Protein AF-A7MYA6-F1 (afdb_monomer_lite)

Organism: Vibrio campbellii (strain ATCC BAA-1116) (NCBI:txid2902295)

pLDDT: mean 91.56, std 10.66, range [54.47, 98.75]

Secondary structure (DSSP, 8-state):
--STTTT-GGGGTT-----HHHHHHHHHHHHHHHH--S--EEE----SS-TTS-HHHHHHHHTTTT-SEEE--SS--EEEEEEETTS-EEE-BPPTTTTTT-S-EEB-HHHH---STTTGGGEEEEEEE-STTSEEEEEEEEEEEETTEEEEEEEEEEEEE-TTSPP-HHHHHHHHHHHHHHHHHHHS------S--S--TTSS--

Structure (mmCIF, N/CA/C/O backbone):
data_AF-A7MYA6-F1
#
_entry.id   AF-A7MYA6-F1
#
loop_
_atom_site.group_PDB
_atom_site.id
_atom_site.type_symbol
_atom_site.label_atom_id
_atom_site.label_alt_id
_atom_site.label_comp_id
_atom_site.label_asym_id
_atom_site.label_entity_id
_atom_site.label_seq_id
_atom_site.pdbx_PDB_ins_code
_atom_site.Cartn_x
_atom_site.Cartn_y
_atom_site.Cartn_z
_atom_site.occupancy
_atom_site.B_iso_or_equiv
_atom_site.auth_seq_id
_atom_site.auth_comp_id
_atom_site.auth_asym_id
_atom_site.auth_atom_id
_atom_site.pdbx_PDB_model_num
ATOM 1 N N . MET A 1 1 ? -12.401 -6.721 -19.568 1.00 54.47 1 MET A N 1
ATOM 2 C CA . MET A 1 1 ? -11.091 -7.106 -20.141 1.00 54.47 1 MET A CA 1
ATOM 3 C C . MET A 1 1 ? -10.178 -5.915 -19.949 1.00 54.47 1 MET A C 1
ATOM 5 O O . MET A 1 1 ? -10.614 -4.829 -20.323 1.00 54.47 1 MET A O 1
ATOM 9 N N . PRO A 1 2 ? -9.004 -6.081 -19.324 1.00 58.94 2 PRO A N 1
ATOM 10 C CA . PRO A 1 2 ? -8.108 -4.959 -19.080 1.00 58.94 2 PRO A CA 1
ATOM 11 C C . PRO A 1 2 ? -7.687 -4.301 -20.401 1.00 58.94 2 PRO A C 1
ATOM 13 O O . PRO A 1 2 ? -7.460 -4.983 -21.398 1.00 58.94 2 PRO A O 1
ATOM 16 N N . ASN A 1 3 ? -7.630 -2.972 -20.425 1.00 63.34 3 ASN A N 1
ATOM 17 C CA . ASN A 1 3 ? -7.342 -2.175 -21.624 1.00 63.34 3 ASN A CA 1
ATOM 18 C C . ASN A 1 3 ? -5.833 -2.003 -21.902 1.00 63.34 3 ASN A C 1
ATOM 20 O O . ASN A 1 3 ? -5.460 -1.630 -23.012 1.00 63.34 3 ASN A O 1
ATOM 24 N N . TRP A 1 4 ? -4.969 -2.302 -20.929 1.00 59.97 4 TRP A N 1
ATOM 25 C CA . TRP A 1 4 ? -3.521 -2.070 -20.994 1.00 59.97 4 TRP A CA 1
ATOM 26 C C . TRP A 1 4 ? -2.740 -3.083 -21.852 1.00 59.97 4 TRP A C 1
ATOM 28 O O . TRP A 1 4 ? -1.612 -2.801 -22.242 1.00 59.97 4 TRP A O 1
ATOM 38 N N . GLU A 1 5 ? -3.355 -4.204 -22.239 1.00 67.31 5 GLU A N 1
ATOM 39 C CA . GLU A 1 5 ? -2.839 -5.155 -23.244 1.00 67.31 5 GLU A CA 1
ATOM 40 C C . GLU A 1 5 ? -3.879 -5.419 -24.352 1.00 67.31 5 GLU A C 1
ATOM 42 O O . GLU A 1 5 ? -4.043 -6.531 -24.855 1.00 67.31 5 GLU A O 1
ATOM 47 N N . ALA A 1 6 ? -4.608 -4.377 -24.773 1.00 66.38 6 ALA A N 1
ATOM 48 C CA . ALA A 1 6 ? -5.640 -4.498 -25.810 1.00 66.38 6 ALA A CA 1
ATOM 49 C C . ALA A 1 6 ? -5.118 -5.057 -27.153 1.00 66.38 6 ALA A C 1
ATOM 51 O O . ALA A 1 6 ? -5.897 -5.589 -27.943 1.00 66.38 6 ALA A O 1
ATOM 52 N N . SER A 1 7 ? -3.810 -4.956 -27.413 1.00 73.88 7 SER A N 1
ATOM 53 C CA . SER A 1 7 ? -3.146 -5.494 -28.605 1.00 73.88 7 SER A CA 1
ATOM 54 C C . SER A 1 7 ? -2.858 -7.001 -28.547 1.00 73.88 7 SER A C 1
ATOM 56 O O . SER A 1 7 ? -2.548 -7.578 -29.589 1.00 73.88 7 SER A O 1
ATOM 58 N N . ALA A 1 8 ? -2.979 -7.648 -27.380 1.00 79.62 8 ALA A N 1
ATOM 59 C CA . ALA A 1 8 ? -2.699 -9.075 -27.183 1.00 79.62 8 ALA A CA 1
ATOM 60 C C . ALA A 1 8 ? -3.781 -9.779 -26.326 1.00 79.62 8 ALA A C 1
ATOM 62 O O . ALA A 1 8 ? -3.478 -10.393 -25.302 1.00 79.62 8 ALA A O 1
ATOM 63 N N . PRO A 1 9 ? -5.064 -9.750 -26.737 1.00 73.94 9 PRO A N 1
ATOM 64 C CA . PRO A 1 9 ? -6.173 -10.268 -25.928 1.00 73.94 9 PRO A CA 1
ATOM 65 C C . PRO A 1 9 ? -6.090 -11.778 -25.643 1.00 73.94 9 PRO A C 1
ATOM 67 O O . PRO A 1 9 ? -6.692 -12.258 -24.681 1.00 73.94 9 PRO A O 1
ATOM 70 N N . ASP A 1 10 ? -5.334 -12.531 -26.448 1.00 83.81 10 ASP A N 1
ATOM 71 C CA . ASP A 1 10 ? -5.118 -13.968 -26.258 1.00 83.81 10 ASP A CA 1
ATOM 72 C C . ASP A 1 10 ? -4.397 -14.302 -24.943 1.00 83.81 10 ASP A C 1
ATOM 74 O O . ASP A 1 10 ? -4.592 -15.397 -24.411 1.00 83.81 10 ASP A O 1
ATOM 78 N N . HIS A 1 11 ? -3.632 -13.365 -24.370 1.00 84.00 11 HIS A N 1
ATOM 79 C CA . HIS A 1 11 ? -2.983 -13.555 -23.067 1.00 84.00 11 HIS A CA 1
ATOM 80 C C . HIS A 1 11 ? -3.983 -13.719 -21.913 1.00 84.00 11 HIS A C 1
ATOM 82 O O . HIS A 1 11 ? -3.648 -14.301 -20.884 1.00 84.00 11 HIS A O 1
ATOM 88 N N . PHE A 1 12 ? -5.231 -13.275 -22.093 1.00 82.19 12 PHE A N 1
ATOM 89 C CA . PHE A 1 12 ? -6.291 -13.375 -21.084 1.00 82.19 12 PHE A CA 1
ATOM 90 C C . PHE A 1 12 ? -7.314 -14.464 -21.402 1.00 82.19 12 PHE A C 1
ATOM 92 O O . PHE A 1 12 ? -8.368 -14.552 -20.767 1.00 82.19 12 PHE A O 1
ATOM 99 N N . LYS A 1 13 ? -7.034 -15.311 -22.396 1.00 84.69 13 LYS A N 1
ATOM 100 C CA . LYS A 1 13 ? -7.962 -16.357 -22.811 1.00 84.69 13 LYS A CA 1
ATOM 101 C C . LYS A 1 13 ? -8.208 -17.346 -21.670 1.00 84.69 13 LYS A C 1
ATOM 103 O O . LYS A 1 13 ? -7.295 -18.007 -21.189 1.00 84.69 13 LYS A O 1
ATOM 108 N N . GLY A 1 14 ? -9.473 -17.478 -21.276 1.00 86.06 14 GLY A N 1
ATOM 109 C CA . GLY A 1 14 ? -9.894 -18.346 -20.171 1.00 86.06 14 GLY A CA 1
ATOM 110 C C . GLY A 1 14 ? -9.788 -17.700 -18.788 1.00 86.06 14 GLY A C 1
ATOM 111 O O . GLY A 1 14 ? -10.200 -18.320 -17.812 1.00 86.06 14 GLY A O 1
ATOM 112 N N . LEU A 1 15 ? -9.296 -16.462 -18.703 1.00 87.31 15 LEU A N 1
ATOM 113 C CA . LEU A 1 15 ? -9.312 -15.676 -17.478 1.00 87.31 15 LEU A CA 1
ATOM 114 C C . LEU A 1 15 ? -10.561 -14.796 -17.431 1.00 87.31 15 LEU A C 1
ATOM 116 O O . LEU A 1 15 ? -11.031 -14.273 -18.444 1.00 87.31 15 LEU A O 1
ATOM 120 N N . LYS A 1 16 ? -11.089 -14.624 -16.223 1.00 84.38 16 LYS A N 1
ATOM 121 C CA . LYS A 1 16 ? -12.178 -13.702 -15.919 1.00 84.38 16 LYS A CA 1
ATOM 122 C C . LYS A 1 16 ? -11.667 -12.722 -14.874 1.00 84.38 16 LYS A C 1
ATOM 124 O O . LYS A 1 16 ? -11.139 -13.140 -13.851 1.00 84.38 16 LYS A O 1
ATOM 129 N N . PHE A 1 17 ? -11.842 -11.438 -15.150 1.00 85.75 17 PHE A N 1
ATOM 130 C CA . PHE A 1 17 ? -11.611 -10.371 -14.187 1.00 85.75 17 PHE A CA 1
ATOM 131 C C . PHE A 1 17 ? -12.975 -9.956 -13.660 1.00 85.75 17 PHE A C 1
ATOM 133 O O . PHE A 1 17 ? -13.836 -9.524 -14.430 1.00 85.75 17 PHE A O 1
ATOM 140 N N . GLU A 1 18 ? -13.196 -10.220 -12.382 1.00 90.88 18 GLU A N 1
ATOM 141 C CA . GLU A 1 18 ? -14.438 -9.898 -11.688 1.00 90.88 18 GLU A CA 1
ATOM 142 C C . GLU A 1 18 ? -14.409 -8.449 -11.202 1.00 90.88 18 GLU A C 1
ATOM 144 O O . GLU A 1 18 ? -13.362 -7.805 -11.240 1.00 90.88 18 GLU A O 1
ATOM 149 N N . ASN A 1 19 ? -15.562 -7.928 -10.778 1.00 93.00 19 ASN A N 1
ATOM 150 C CA . ASN A 1 19 ? -15.596 -6.626 -10.124 1.00 93.00 19 ASN A CA 1
ATOM 151 C C . ASN A 1 19 ? -14.754 -6.678 -8.840 1.00 93.00 19 ASN A C 1
ATOM 153 O O . ASN A 1 19 ? -14.849 -7.632 -8.065 1.00 93.00 19 ASN A O 1
ATOM 157 N N . GLU A 1 20 ? -13.935 -5.653 -8.626 1.00 94.44 20 GLU A N 1
ATOM 158 C CA . GLU A 1 20 ? -12.927 -5.638 -7.572 1.00 94.44 20 GLU A CA 1
ATOM 159 C C . GLU A 1 20 ? -13.554 -5.671 -6.174 1.00 94.44 20 GLU A C 1
ATOM 161 O O . GLU A 1 20 ? -13.060 -6.381 -5.295 1.00 94.44 20 GLU A O 1
ATOM 166 N N . LEU A 1 21 ? -14.661 -4.949 -5.966 1.00 95.94 21 LEU A N 1
ATOM 167 C CA . LEU A 1 21 ? -15.353 -4.912 -4.679 1.00 95.94 21 LEU A CA 1
ATOM 168 C C . LEU A 1 21 ? -16.029 -6.244 -4.371 1.00 95.94 21 LEU A C 1
ATOM 170 O O . LEU A 1 21 ? -15.890 -6.756 -3.261 1.00 95.94 21 LEU A O 1
ATOM 174 N N . ASP A 1 22 ? -16.746 -6.802 -5.344 1.00 96.56 22 ASP A N 1
ATOM 175 C CA . ASP A 1 22 ? -17.474 -8.059 -5.165 1.00 96.56 22 ASP A CA 1
ATOM 176 C C . ASP A 1 22 ? -16.511 -9.213 -4.867 1.00 96.56 22 ASP A C 1
ATOM 178 O O . ASP A 1 22 ? -16.699 -9.940 -3.889 1.00 96.56 22 ASP A O 1
ATOM 182 N N . ALA A 1 23 ? -15.427 -9.321 -5.642 1.00 96.06 23 ALA A N 1
ATOM 183 C CA . ALA A 1 23 ? -14.398 -10.334 -5.423 1.00 96.06 23 ALA A CA 1
ATOM 184 C C . ALA A 1 23 ? -13.698 -10.161 -4.064 1.00 96.06 23 ALA A C 1
ATOM 186 O O . ALA A 1 23 ? -13.428 -11.146 -3.372 1.00 96.06 23 ALA A O 1
ATOM 187 N N . THR A 1 24 ? -13.435 -8.915 -3.646 1.00 97.62 24 THR A N 1
ATOM 188 C CA . THR A 1 24 ? -12.822 -8.640 -2.337 1.00 97.62 24 THR A CA 1
ATOM 189 C C . THR A 1 24 ? -13.759 -9.021 -1.192 1.00 97.62 24 THR A C 1
ATOM 191 O O . THR A 1 24 ? -13.318 -9.678 -0.247 1.00 97.62 24 THR A O 1
ATOM 194 N N . LYS A 1 25 ? -15.051 -8.672 -1.278 1.00 98.12 25 LYS A N 1
ATOM 195 C CA . LYS A 1 25 ? -16.065 -9.059 -0.283 1.00 98.12 25 LYS A CA 1
ATOM 196 C C . LYS A 1 25 ? -16.142 -10.568 -0.136 1.00 98.12 25 LYS A C 1
ATOM 198 O O . LYS A 1 25 ? -16.017 -11.070 0.977 1.00 98.12 25 LYS A O 1
ATOM 203 N N . GLU A 1 26 ? -16.260 -11.288 -1.248 1.00 98.06 26 GLU A N 1
ATOM 204 C CA . GLU A 1 26 ? -16.336 -12.746 -1.219 1.00 98.06 26 GLU A CA 1
ATOM 205 C C . GLU A 1 26 ? -15.081 -13.370 -0.586 1.00 98.06 26 GLU A C 1
ATOM 207 O O . GLU A 1 26 ? -15.190 -14.228 0.293 1.00 98.06 26 GLU A O 1
ATOM 212 N N . ALA A 1 27 ? -13.885 -12.915 -0.974 1.00 97.75 27 ALA A N 1
ATOM 213 C CA . ALA A 1 27 ? -12.633 -13.435 -0.430 1.00 97.75 27 ALA A CA 1
ATOM 214 C C . ALA A 1 27 ? -12.496 -13.181 1.083 1.00 97.75 27 ALA A C 1
ATOM 216 O O . ALA A 1 27 ? -12.092 -14.077 1.832 1.00 97.75 27 ALA A O 1
ATOM 217 N N . VAL A 1 28 ? -12.851 -11.978 1.545 1.00 98.25 28 VAL A N 1
ATOM 218 C CA . VAL A 1 28 ? -12.811 -11.622 2.971 1.00 98.25 28 VAL A CA 1
ATOM 219 C C . VAL A 1 28 ? -13.876 -12.378 3.760 1.00 98.25 28 VAL A C 1
ATOM 221 O O . VAL A 1 28 ? -13.568 -12.888 4.835 1.00 98.25 28 VAL A O 1
ATOM 224 N N . ASP A 1 29 ? -15.091 -12.530 3.236 1.00 98.19 29 ASP A N 1
ATOM 225 C CA . ASP A 1 29 ? -16.154 -13.290 3.902 1.00 98.19 29 ASP A CA 1
ATOM 226 C C . ASP A 1 29 ? -15.766 -14.767 4.062 1.00 98.19 29 ASP A C 1
ATOM 228 O O . ASP A 1 29 ? -15.932 -15.346 5.141 1.00 98.19 29 ASP A O 1
ATOM 232 N N . GLN A 1 30 ? -15.162 -15.371 3.031 1.00 98.06 30 GLN A N 1
ATOM 233 C CA . GLN A 1 30 ? -14.610 -16.725 3.119 1.00 98.06 30 GLN A CA 1
ATOM 234 C C . GLN A 1 30 ? -13.485 -16.817 4.162 1.00 98.06 30 GLN A C 1
ATOM 236 O O . GLN A 1 30 ? -13.454 -17.766 4.953 1.00 98.06 30 GLN A O 1
ATOM 241 N N . LEU A 1 31 ? -12.576 -15.834 4.195 1.00 97.88 31 LEU A N 1
ATOM 242 C CA . LEU A 1 31 ? -11.493 -15.760 5.180 1.00 97.88 31 LEU A CA 1
ATOM 243 C C . LEU A 1 31 ? -12.051 -15.674 6.610 1.00 97.88 31 LEU A C 1
ATOM 245 O O . LEU A 1 31 ? -11.652 -16.459 7.474 1.00 97.88 31 LEU A O 1
ATOM 249 N N . VAL A 1 32 ? -12.993 -14.760 6.853 1.00 97.31 32 VAL A N 1
ATOM 250 C CA . VAL A 1 32 ? -13.620 -14.545 8.163 1.00 97.31 32 VAL A CA 1
ATOM 251 C C . VAL A 1 32 ? -14.383 -15.787 8.601 1.00 97.31 32 VAL A C 1
ATOM 253 O O . VAL A 1 32 ? -14.172 -16.266 9.715 1.00 97.31 32 VAL A O 1
ATOM 256 N N . SER A 1 33 ? -15.199 -16.369 7.719 1.00 98.06 33 SER A N 1
ATOM 257 C CA . SER A 1 33 ? -15.976 -17.568 8.041 1.00 98.06 33 SER A CA 1
ATOM 258 C C . SER A 1 33 ? -15.095 -18.776 8.359 1.00 98.06 33 SER A C 1
ATOM 260 O O . SER A 1 33 ? -15.496 -19.617 9.164 1.00 98.06 33 SER A O 1
ATOM 262 N N . LYS A 1 34 ? -13.936 -18.910 7.705 1.00 98.25 34 LYS A N 1
ATOM 263 C CA . LYS A 1 34 ? -13.084 -20.098 7.833 1.00 98.25 34 LYS A CA 1
ATOM 264 C C . LYS A 1 34 ? -12.052 -19.986 8.949 1.00 98.25 34 LYS A C 1
ATOM 266 O O . LYS A 1 34 ? -11.718 -20.999 9.561 1.00 98.25 34 LYS A O 1
ATOM 271 N N . TYR A 1 35 ? -11.529 -18.787 9.188 1.00 97.56 35 TYR A N 1
ATOM 272 C CA . TYR A 1 35 ? -10.373 -18.590 10.062 1.00 97.56 35 TYR A CA 1
ATOM 273 C C . TYR A 1 35 ? -10.625 -17.628 11.220 1.00 97.56 35 TYR A C 1
ATOM 275 O O . TYR A 1 35 ? -9.846 -17.655 12.168 1.00 97.56 35 TYR A O 1
ATOM 283 N N . ASN A 1 36 ? -11.690 -16.818 11.169 1.00 95.38 36 ASN A N 1
ATOM 284 C CA . ASN A 1 36 ? -12.025 -15.815 12.183 1.00 95.38 36 ASN A CA 1
ATOM 285 C C . ASN A 1 36 ? -10.787 -15.010 12.654 1.00 95.38 36 ASN A C 1
ATOM 287 O O . ASN A 1 36 ? -10.430 -15.072 13.835 1.00 95.38 36 ASN A O 1
ATOM 291 N N . PRO A 1 37 ? -10.081 -14.330 11.729 1.00 96.31 37 PRO A N 1
ATOM 292 C CA . PRO A 1 37 ? -8.815 -13.670 12.030 1.00 96.31 37 PRO A CA 1
ATOM 293 C C . PRO A 1 37 ? -9.007 -12.471 12.968 1.00 96.31 37 PRO A C 1
ATOM 295 O O . PRO A 1 37 ? -10.002 -11.755 12.881 1.00 96.31 37 PRO A O 1
ATOM 298 N N . ASP A 1 38 ? -8.025 -12.217 13.836 1.00 96.25 38 ASP A N 1
ATOM 299 C CA . ASP A 1 38 ? -8.027 -11.040 14.717 1.00 96.25 38 ASP A CA 1
ATOM 300 C C . ASP A 1 38 ? -7.633 -9.740 13.987 1.00 96.25 38 ASP A C 1
ATOM 302 O O . ASP A 1 38 ? -7.974 -8.648 14.447 1.00 96.25 38 ASP A O 1
ATOM 306 N N . VAL A 1 39 ? -6.900 -9.854 12.872 1.00 97.38 39 VAL A N 1
ATOM 307 C CA . VAL A 1 39 ? -6.405 -8.751 12.030 1.00 97.38 39 VAL A CA 1
ATOM 308 C C . VAL A 1 39 ? -6.502 -9.149 10.561 1.00 97.38 39 VAL A C 1
ATOM 310 O O . VAL A 1 39 ? -6.141 -10.275 10.206 1.00 97.38 39 VAL A O 1
ATOM 313 N N . ILE A 1 40 ? -6.937 -8.223 9.704 1.00 98.31 40 ILE A N 1
ATOM 314 C CA . ILE A 1 40 ? -6.992 -8.416 8.250 1.00 98.31 40 ILE A CA 1
ATOM 315 C C . ILE A 1 40 ? -6.223 -7.290 7.559 1.00 98.31 40 ILE A C 1
ATOM 317 O O . ILE A 1 40 ? -6.518 -6.108 7.729 1.00 98.31 40 ILE A O 1
ATOM 321 N N . VAL A 1 41 ? -5.248 -7.675 6.735 1.00 98.44 41 VAL A N 1
ATOM 322 C CA . VAL A 1 41 ? -4.459 -6.758 5.906 1.00 98.44 41 VAL A CA 1
ATOM 323 C C . VAL A 1 41 ? -4.776 -7.020 4.439 1.00 98.44 41 VAL A C 1
ATOM 325 O O . VAL A 1 41 ? -4.654 -8.153 3.971 1.00 98.44 41 VAL A O 1
ATOM 328 N N . GLY A 1 42 ? -5.174 -5.976 3.716 1.00 98.12 42 GLY A N 1
ATOM 329 C CA . GLY A 1 42 ? -5.361 -6.025 2.268 1.00 98.12 42 GLY A CA 1
ATOM 330 C C . GLY A 1 42 ? -4.050 -5.747 1.538 1.00 98.12 42 GLY A C 1
ATOM 331 O O . GLY A 1 42 ? -3.334 -4.818 1.895 1.00 98.12 42 GLY A O 1
ATOM 332 N N . ALA A 1 43 ? -3.740 -6.525 0.504 1.00 98.00 43 ALA A N 1
ATOM 333 C CA . ALA A 1 43 ? -2.666 -6.230 -0.443 1.00 98.00 43 ALA A CA 1
ATOM 334 C C . ALA A 1 43 ? -3.292 -6.107 -1.833 1.00 98.00 43 ALA A C 1
ATOM 336 O O . ALA A 1 43 ? -3.599 -7.117 -2.467 1.00 98.00 43 ALA A O 1
ATOM 337 N N . LEU A 1 44 ? -3.556 -4.873 -2.259 1.00 97.00 44 LEU A N 1
ATOM 338 C CA . LEU A 1 44 ? -4.375 -4.577 -3.432 1.00 97.00 44 LEU A CA 1
ATOM 339 C C . LEU A 1 44 ? -3.540 -3.828 -4.469 1.00 97.00 44 LEU A C 1
ATOM 341 O O . LEU A 1 44 ? -2.945 -2.796 -4.177 1.00 97.00 44 LEU A O 1
ATOM 345 N N . HIS A 1 45 ? -3.511 -4.337 -5.699 1.00 95.62 45 HIS A N 1
ATOM 346 C CA . HIS A 1 45 ? -2.895 -3.635 -6.823 1.00 95.62 45 HIS A CA 1
ATOM 347 C C . HIS A 1 45 ? -3.953 -2.796 -7.547 1.00 95.62 45 HIS A C 1
ATOM 349 O O . HIS A 1 45 ? -4.397 -3.152 -8.635 1.00 95.62 45 HIS A O 1
ATOM 355 N N . LEU A 1 46 ? -4.390 -1.727 -6.887 1.00 94.94 46 LEU A N 1
ATOM 356 C CA . LEU A 1 46 ? -5.401 -0.781 -7.352 1.00 94.94 46 LEU A CA 1
ATOM 357 C C . LEU A 1 46 ? -4.982 0.618 -6.904 1.00 94.94 46 LEU A C 1
ATOM 359 O O . LEU A 1 46 ? -4.499 0.767 -5.777 1.00 94.94 46 LEU A O 1
ATOM 363 N N . GLY A 1 47 ? -5.193 1.614 -7.759 1.00 94.62 47 GLY A N 1
ATOM 364 C CA . GLY A 1 47 ? -5.014 3.014 -7.415 1.00 94.62 47 GLY A CA 1
ATOM 365 C C . GLY A 1 47 ? -6.118 3.507 -6.486 1.00 94.62 47 GLY A C 1
ATOM 366 O O . GLY A 1 47 ? -7.082 2.796 -6.168 1.00 94.62 47 GLY A O 1
ATOM 367 N N . ARG A 1 48 ? -5.991 4.755 -6.030 1.00 95.88 48 ARG A N 1
ATOM 368 C CA . ARG A 1 48 ? -6.968 5.361 -5.110 1.00 95.88 48 ARG A CA 1
ATOM 369 C C . ARG A 1 48 ? -8.377 5.395 -5.700 1.00 95.88 48 ARG A C 1
ATOM 371 O O . ARG A 1 48 ? -9.339 5.036 -5.020 1.00 95.88 48 ARG A O 1
ATOM 378 N N . GLN A 1 49 ? -8.465 5.763 -6.975 1.00 92.56 49 GLN A N 1
ATOM 379 C CA . GLN A 1 49 ? -9.655 5.717 -7.824 1.00 92.56 49 GLN A CA 1
ATOM 380 C C . GLN A 1 49 ? -9.260 5.098 -9.168 1.00 92.56 49 GLN A C 1
ATOM 382 O O . GLN A 1 49 ? -8.112 5.236 -9.584 1.00 92.56 49 GLN A O 1
ATOM 387 N N . GLU A 1 50 ? -10.197 4.444 -9.850 1.00 81.31 50 GLU A N 1
ATOM 388 C CA . GLU A 1 50 ? -9.935 3.768 -11.124 1.00 81.31 50 GLU A CA 1
ATOM 389 C C . GLU A 1 50 ? -10.962 4.178 -12.182 1.00 81.31 50 GLU A C 1
ATOM 391 O O . GLU A 1 50 ? -12.171 4.077 -11.966 1.00 81.31 50 GLU A O 1
ATOM 396 N N . ASP A 1 51 ? -10.493 4.596 -13.359 1.00 69.31 51 ASP A N 1
ATOM 397 C CA . ASP A 1 51 ? -11.371 4.889 -14.493 1.00 69.31 51 ASP A CA 1
ATOM 398 C C . ASP A 1 51 ? -11.910 3.576 -15.085 1.00 69.31 51 ASP A C 1
ATOM 400 O O . ASP A 1 51 ? -11.278 2.922 -15.918 1.00 69.31 51 ASP A O 1
ATOM 404 N N . GLY A 1 52 ? -13.114 3.192 -14.652 1.00 69.31 52 GLY A N 1
ATOM 405 C CA . GLY A 1 52 ? -13.783 1.953 -15.069 1.00 69.31 52 GLY A CA 1
ATOM 406 C C . GLY A 1 52 ? -13.622 0.777 -14.100 1.00 69.31 52 GLY A C 1
ATOM 407 O O . GLY A 1 52 ? -14.034 -0.331 -14.447 1.00 69.31 52 GLY A O 1
ATOM 408 N N . GLY A 1 53 ? -13.073 1.025 -12.908 1.00 81.31 53 GLY A N 1
ATOM 409 C CA . GLY A 1 53 ? -13.007 0.091 -11.783 1.00 81.31 53 GLY A CA 1
ATOM 410 C C . GLY A 1 53 ? -13.444 0.765 -10.479 1.00 81.31 53 GLY A C 1
ATOM 411 O O . GLY A 1 53 ? -13.930 1.894 -10.483 1.00 81.31 53 GLY A O 1
ATOM 412 N N . VAL A 1 54 ? -13.285 0.063 -9.360 1.00 90.00 54 VAL A N 1
ATOM 413 C CA . VAL A 1 54 ? -13.709 0.546 -8.030 1.00 90.00 54 VAL A CA 1
ATOM 414 C C . VAL A 1 54 ? -12.633 1.410 -7.345 1.00 90.00 54 VAL A C 1
ATOM 416 O O . VAL A 1 54 ? -12.930 2.433 -6.731 1.00 90.00 54 VAL A O 1
ATOM 419 N N . GLY A 1 55 ? -11.361 1.012 -7.454 1.00 95.00 55 GLY A N 1
ATOM 420 C CA . GLY A 1 55 ? -10.252 1.625 -6.713 1.00 95.00 55 GLY A CA 1
ATOM 421 C C . GLY A 1 55 ? -10.239 1.288 -5.214 1.00 95.00 55 GLY A C 1
ATOM 422 O O . GLY A 1 55 ? -11.165 0.691 -4.660 1.00 95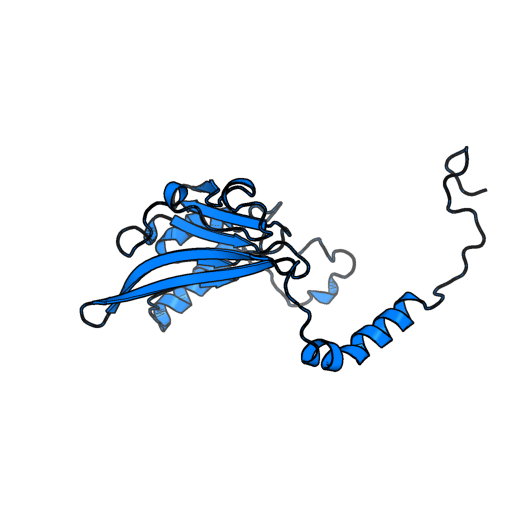.00 55 GLY A O 1
ATOM 423 N N . VAL A 1 56 ? -9.151 1.648 -4.530 1.00 97.50 56 VAL A N 1
ATOM 424 C CA . VAL A 1 56 ? -8.948 1.299 -3.112 1.00 97.50 56 VAL A CA 1
ATOM 425 C C . VAL A 1 56 ? -9.885 2.064 -2.183 1.00 97.50 56 VAL A C 1
ATOM 427 O O . VAL A 1 56 ? -10.298 1.508 -1.167 1.00 97.50 56 VAL A O 1
ATOM 430 N N . TYR A 1 57 ? -10.242 3.312 -2.499 1.00 98.00 57 TYR A N 1
ATOM 431 C CA . TYR A 1 57 ? -11.085 4.124 -1.615 1.00 98.00 57 TYR A CA 1
ATOM 432 C C . TYR A 1 57 ? -12.464 3.510 -1.381 1.00 98.00 57 TYR A C 1
ATOM 434 O O . TYR A 1 57 ? -12.908 3.410 -0.238 1.00 98.00 57 TYR A O 1
ATOM 442 N N . GLU A 1 58 ? -13.137 3.070 -2.442 1.00 97.69 58 GLU A N 1
ATOM 443 C CA . GLU A 1 58 ? -14.475 2.497 -2.314 1.00 97.69 58 GLU A CA 1
ATOM 444 C C . GLU A 1 58 ? -14.432 1.135 -1.601 1.00 97.69 58 GLU A C 1
ATOM 446 O O . GLU A 1 58 ? -15.265 0.887 -0.730 1.00 97.69 58 GLU A O 1
ATOM 451 N N . ILE A 1 59 ? -13.415 0.299 -1.857 1.00 98.25 59 ILE A N 1
ATOM 452 C CA . ILE A 1 59 ? -13.204 -0.956 -1.109 1.00 98.25 59 ILE A CA 1
ATOM 453 C C . ILE A 1 59 ? -12.962 -0.678 0.378 1.00 98.25 59 ILE A C 1
ATOM 455 O O . ILE A 1 59 ? -13.606 -1.289 1.231 1.00 98.25 59 ILE A O 1
ATOM 459 N N . ALA A 1 60 ? -12.060 0.252 0.695 1.00 98.38 60 ALA A N 1
ATOM 460 C CA . ALA A 1 60 ? -11.720 0.610 2.068 1.00 98.38 60 ALA A CA 1
ATOM 461 C C . ALA A 1 60 ? -12.934 1.155 2.832 1.00 98.38 60 ALA A C 1
ATOM 463 O O . ALA A 1 60 ? -13.164 0.765 3.973 1.00 98.38 60 ALA A O 1
ATOM 464 N N . SER A 1 61 ? -13.738 2.010 2.195 1.00 98.38 61 SER A N 1
ATOM 465 C CA . SER A 1 61 ? -14.959 2.558 2.788 1.00 98.38 61 SER A CA 1
ATOM 466 C C . SER A 1 61 ? -16.030 1.481 2.996 1.00 98.38 61 SER A C 1
ATOM 468 O O . SER A 1 61 ? -16.550 1.325 4.101 1.00 98.38 61 SER A O 1
ATOM 470 N N . ALA A 1 62 ? -16.315 0.678 1.966 1.00 98.19 62 ALA A N 1
ATOM 471 C CA . ALA A 1 62 ? -17.354 -0.350 2.011 1.00 98.19 62 ALA A CA 1
ATOM 472 C C . ALA A 1 62 ? -17.024 -1.528 2.943 1.00 98.19 62 ALA A C 1
ATOM 474 O O . ALA A 1 62 ? -17.925 -2.282 3.311 1.00 98.19 62 ALA A O 1
ATOM 475 N N . MET A 1 63 ? -15.747 -1.713 3.285 1.00 98.06 63 MET A N 1
ATOM 476 C CA . MET A 1 63 ? -15.249 -2.818 4.109 1.00 98.06 63 MET A CA 1
ATOM 477 C C . MET A 1 63 ? -14.440 -2.321 5.315 1.00 98.06 63 MET A C 1
ATOM 479 O O . MET A 1 63 ? -13.545 -3.020 5.801 1.00 98.06 63 MET A O 1
ATOM 483 N N . ALA A 1 64 ? -14.755 -1.119 5.807 1.00 97.88 64 ALA A N 1
ATOM 484 C CA . ALA A 1 64 ? -14.074 -0.512 6.948 1.00 97.88 64 ALA A CA 1
ATOM 485 C C . ALA A 1 64 ? -14.203 -1.321 8.245 1.00 97.88 64 ALA A C 1
ATOM 487 O O . ALA A 1 64 ? -13.339 -1.247 9.109 1.00 97.88 64 ALA A O 1
ATOM 488 N N . ASP A 1 65 ? -15.244 -2.146 8.370 1.00 97.44 65 ASP A N 1
ATOM 489 C CA . ASP A 1 65 ? -15.428 -3.062 9.496 1.00 97.44 65 ASP A CA 1
ATOM 490 C C . ASP A 1 65 ? -14.606 -4.357 9.382 1.00 97.44 65 ASP A C 1
ATOM 492 O O . ASP A 1 65 ? -14.635 -5.183 10.299 1.00 97.44 65 ASP A O 1
ATOM 496 N N . LYS A 1 66 ? -13.903 -4.562 8.259 1.00 97.75 66 LYS A N 1
ATOM 497 C CA . LYS A 1 66 ? -13.128 -5.778 7.975 1.00 97.75 66 LYS A CA 1
ATOM 498 C C . LYS A 1 66 ? -11.627 -5.541 7.967 1.00 97.75 66 LYS A C 1
ATOM 500 O O . LYS A 1 66 ? -10.906 -6.321 8.579 1.00 97.75 66 LYS A O 1
ATOM 505 N N . PHE A 1 67 ? -11.156 -4.534 7.236 1.00 98.44 67 PHE A N 1
ATOM 506 C CA . PHE A 1 67 ? -9.725 -4.292 7.053 1.00 98.44 67 PHE A CA 1
ATOM 507 C C . PHE A 1 67 ? -9.151 -3.390 8.140 1.00 98.44 67 PHE A C 1
ATOM 509 O O . PHE A 1 67 ? -9.742 -2.380 8.496 1.00 98.44 67 PHE A O 1
ATOM 516 N N . ASP A 1 68 ? -7.935 -3.704 8.578 1.00 97.88 68 ASP A N 1
ATOM 517 C CA . ASP A 1 68 ? -7.172 -2.842 9.487 1.00 97.88 68 ASP A CA 1
ATOM 518 C C . ASP A 1 68 ? -6.207 -1.928 8.744 1.00 97.88 68 ASP A C 1
ATOM 520 O O . ASP A 1 68 ? -6.004 -0.766 9.097 1.00 97.88 68 ASP A O 1
ATOM 524 N N . VAL A 1 69 ? -5.585 -2.480 7.704 1.00 98.38 69 VAL A N 1
ATOM 525 C CA . VAL A 1 69 ? -4.629 -1.788 6.845 1.00 98.38 69 VAL A CA 1
ATOM 526 C C . VAL A 1 69 ? -4.788 -2.303 5.421 1.00 98.38 69 VAL A C 1
ATOM 528 O O . VAL A 1 69 ? -4.933 -3.510 5.211 1.00 98.38 69 VAL A O 1
ATOM 531 N N . ILE A 1 70 ? -4.696 -1.410 4.437 1.00 98.75 70 ILE A N 1
ATOM 532 C CA . ILE A 1 70 ? -4.537 -1.789 3.028 1.00 98.75 70 ILE A CA 1
ATOM 533 C C . ILE A 1 70 ? -3.195 -1.274 2.510 1.00 98.75 70 ILE A C 1
ATOM 535 O O . ILE A 1 70 ? -2.899 -0.080 2.555 1.00 98.75 70 ILE A O 1
ATOM 539 N N . LEU A 1 71 ? -2.395 -2.197 1.987 1.00 98.56 71 LEU A N 1
ATOM 540 C CA . LEU A 1 71 ? -1.204 -1.924 1.197 1.00 98.56 71 LEU A CA 1
ATOM 541 C C . LEU A 1 71 ? -1.637 -1.829 -0.272 1.00 98.56 71 LEU A C 1
ATOM 543 O O . LEU A 1 71 ? -2.004 -2.840 -0.877 1.00 98.56 71 LEU A O 1
ATOM 547 N N . ALA A 1 72 ? -1.647 -0.611 -0.802 1.00 97.94 72 ALA A N 1
ATOM 548 C CA . ALA A 1 72 ? -2.076 -0.284 -2.157 1.00 97.94 72 ALA A CA 1
ATOM 549 C C . ALA A 1 72 ? -0.894 -0.251 -3.148 1.00 97.94 72 ALA A C 1
ATOM 551 O O . ALA A 1 72 ? 0.271 -0.426 -2.770 1.00 97.94 72 ALA A O 1
ATOM 552 N N . GLY A 1 73 ? -1.200 -0.037 -4.428 1.00 95.31 73 GLY A N 1
ATOM 553 C CA . GLY A 1 73 ? -0.241 0.003 -5.529 1.00 95.31 73 GLY A CA 1
ATOM 554 C C . GLY A 1 73 ? -0.869 0.596 -6.786 1.00 95.31 73 GLY A C 1
ATOM 555 O O . GLY A 1 73 ? -1.864 1.296 -6.711 1.00 95.31 73 GLY A O 1
ATOM 556 N N . HIS A 1 74 ? -0.329 0.248 -7.954 1.00 94.88 74 HIS A N 1
ATOM 557 C CA . HIS A 1 74 ? -0.820 0.659 -9.279 1.00 94.88 74 HIS A CA 1
ATOM 558 C C . HIS A 1 74 ? -0.600 2.137 -9.646 1.00 94.88 74 HIS A C 1
ATOM 560 O O . HIS A 1 74 ? -0.011 2.412 -10.692 1.00 94.88 74 HIS A O 1
ATOM 566 N N . GLU A 1 75 ? -1.007 3.086 -8.800 1.00 94.19 75 GLU A N 1
ATOM 567 C CA . GLU A 1 75 ? -0.976 4.523 -9.121 1.00 94.19 75 GLU A CA 1
ATOM 568 C C . GLU A 1 75 ? 0.451 5.094 -9.189 1.00 94.19 75 GLU A C 1
ATOM 570 O O . GLU A 1 75 ? 0.704 6.135 -9.802 1.00 94.19 75 GLU A O 1
ATOM 575 N N . HIS A 1 76 ? 1.407 4.391 -8.578 1.00 94.94 76 HIS A N 1
ATOM 576 C CA . HIS A 1 76 ? 2.773 4.840 -8.354 1.00 94.94 76 HIS A CA 1
ATOM 577 C C . HIS A 1 76 ? 2.864 6.110 -7.493 1.00 94.94 76 HIS A C 1
ATOM 579 O O . HIS A 1 76 ? 3.777 6.934 -7.662 1.00 94.94 76 HIS A O 1
ATOM 585 N N . ALA A 1 77 ? 1.933 6.260 -6.555 1.00 94.62 77 ALA A N 1
ATOM 586 C CA . ALA A 1 77 ? 1.851 7.387 -5.640 1.00 94.62 77 ALA A CA 1
ATOM 587 C C . ALA A 1 77 ? 2.488 7.048 -4.281 1.00 94.62 77 ALA A C 1
ATOM 589 O O . ALA A 1 77 ? 2.500 5.904 -3.844 1.00 94.62 77 ALA A O 1
ATOM 590 N N . ASN A 1 78 ? 3.055 8.049 -3.602 1.00 94.56 78 ASN A N 1
ATOM 591 C CA . ASN A 1 78 ? 3.580 7.898 -2.242 1.00 94.56 78 ASN A CA 1
ATOM 592 C C . ASN A 1 78 ? 2.640 8.604 -1.262 1.00 94.56 78 ASN A C 1
ATOM 594 O O . ASN A 1 78 ? 2.666 9.835 -1.182 1.00 94.56 78 ASN A O 1
ATOM 598 N N . TYR A 1 79 ? 1.819 7.841 -0.541 1.00 96.25 79 TYR A N 1
ATOM 599 C CA . TYR A 1 79 ? 0.835 8.396 0.389 1.00 96.25 79 TYR A CA 1
ATOM 600 C C . TYR A 1 79 ? 0.593 7.505 1.610 1.00 96.25 79 TYR A C 1
ATOM 602 O O . TYR A 1 79 ? 0.830 6.297 1.585 1.00 96.25 79 TYR A O 1
ATOM 610 N N . ILE A 1 80 ? 0.081 8.137 2.669 1.00 98.12 80 ILE A N 1
ATOM 611 C CA . ILE A 1 80 ? -0.554 7.488 3.819 1.00 98.12 80 ILE A CA 1
ATOM 612 C C . ILE A 1 80 ? -1.856 8.247 4.080 1.00 98.12 80 ILE A C 1
ATOM 614 O O . ILE A 1 80 ? -1.839 9.456 4.338 1.00 98.12 80 ILE A O 1
ATOM 618 N N . GLU A 1 81 ? -2.980 7.550 3.998 1.00 98.31 81 GLU A N 1
ATOM 619 C CA . GLU A 1 81 ? -4.316 8.139 4.101 1.00 98.31 81 GLU A CA 1
ATOM 620 C C . GLU A 1 81 ? -5.218 7.268 4.987 1.00 98.31 81 GLU A C 1
ATOM 622 O O . GLU A 1 81 ? -4.945 6.090 5.214 1.00 98.31 81 GLU A O 1
ATOM 627 N N . GLN A 1 82 ? -6.288 7.857 5.511 1.00 98.44 82 GLN A N 1
ATOM 628 C CA . GLN A 1 82 ? -7.342 7.159 6.240 1.00 98.44 82 GLN A CA 1
ATOM 629 C C . GLN A 1 82 ? -8.651 7.321 5.482 1.00 98.44 82 GLN A C 1
ATOM 631 O O . GLN A 1 82 ? -9.054 8.446 5.184 1.00 98.44 82 GLN A O 1
ATOM 636 N N . VAL A 1 83 ? -9.312 6.204 5.194 1.00 98.56 83 VAL A N 1
ATOM 637 C CA . VAL A 1 83 ? -10.618 6.168 4.533 1.00 98.56 83 VAL A CA 1
ATOM 638 C C . VAL A 1 83 ? -11.659 5.746 5.556 1.00 98.56 83 VAL A C 1
ATOM 640 O O . VAL A 1 83 ? -11.536 4.686 6.164 1.00 98.56 83 VAL A O 1
ATOM 643 N N . ASN A 1 84 ? -12.675 6.575 5.765 1.00 98.25 84 ASN A N 1
ATOM 644 C CA . ASN A 1 84 ? -13.756 6.292 6.702 1.00 98.25 84 ASN A CA 1
ATOM 645 C C . ASN A 1 84 ? -14.887 5.503 6.024 1.00 98.25 84 ASN A C 1
ATOM 647 O O . ASN A 1 84 ? -15.061 5.538 4.802 1.00 98.25 84 ASN A O 1
ATOM 651 N N . ALA A 1 85 ? -15.701 4.825 6.831 1.00 97.88 85 ALA A N 1
ATOM 652 C CA . ALA A 1 85 ? -16.857 4.053 6.370 1.00 97.88 85 ALA A CA 1
ATOM 653 C C . ALA A 1 85 ? -17.906 4.900 5.619 1.00 97.88 85 ALA A C 1
ATOM 655 O O . ALA A 1 85 ? -18.700 4.364 4.857 1.00 97.88 85 ALA A O 1
ATOM 656 N N . ASP A 1 86 ? -17.906 6.223 5.811 1.00 97.12 86 ASP A N 1
ATOM 657 C CA . ASP A 1 86 ? -18.769 7.165 5.085 1.00 97.12 86 ASP A CA 1
ATOM 658 C C . ASP A 1 86 ? -18.171 7.663 3.753 1.00 97.12 86 ASP A C 1
ATOM 660 O O . ASP A 1 86 ? -18.800 8.451 3.047 1.00 97.12 86 ASP A O 1
ATOM 664 N N . GLY A 1 87 ? -16.962 7.211 3.411 1.00 97.06 87 GLY A N 1
ATOM 665 C CA . GLY A 1 87 ? -16.236 7.576 2.195 1.00 97.06 87 GLY A CA 1
ATOM 666 C C . GLY A 1 87 ? -15.323 8.792 2.354 1.00 97.06 87 GLY A C 1
ATOM 667 O O . GLY A 1 87 ? -14.598 9.132 1.419 1.00 97.06 87 GLY A O 1
ATOM 668 N N . THR A 1 88 ? -15.306 9.445 3.519 1.00 97.88 88 THR A N 1
ATOM 669 C CA . THR A 1 88 ? -14.405 10.574 3.774 1.00 97.88 88 THR A CA 1
ATOM 670 C C . THR A 1 88 ? -12.956 10.098 3.808 1.00 97.88 88 THR A C 1
ATOM 672 O O . THR A 1 88 ? -12.609 9.211 4.593 1.00 97.88 88 THR A O 1
ATOM 675 N N . VAL A 1 89 ? -12.096 10.731 3.008 1.00 98.19 89 VAL A N 1
ATOM 676 C CA . VAL A 1 89 ? -10.657 10.443 2.953 1.00 98.19 89 VAL A CA 1
ATOM 677 C C . VAL A 1 89 ? -9.860 11.576 3.584 1.00 98.19 89 VAL A C 1
ATOM 679 O O . VAL A 1 89 ? -10.031 12.744 3.232 1.00 98.19 89 VAL A O 1
ATOM 682 N N . THR A 1 90 ? -8.940 11.221 4.476 1.00 97.81 90 THR A N 1
ATOM 683 C CA . THR A 1 90 ? -8.045 12.165 5.147 1.00 97.81 90 THR A CA 1
ATOM 684 C C . THR A 1 90 ? -6.590 11.790 4.871 1.00 97.81 90 THR A C 1
ATOM 686 O O . THR A 1 90 ? -6.162 10.702 5.261 1.00 97.81 90 THR A O 1
ATOM 689 N N . PRO A 1 91 ? -5.780 12.678 4.269 1.00 97.25 91 PRO A N 1
ATOM 690 C CA . PRO A 1 91 ? -4.332 12.524 4.260 1.00 97.25 91 PRO A CA 1
ATOM 691 C C . PRO A 1 91 ? -3.773 12.615 5.677 1.00 97.25 91 PRO A C 1
ATOM 693 O O . PRO A 1 91 ? -3.893 13.646 6.342 1.00 97.25 91 PRO A O 1
ATOM 696 N N . ILE A 1 92 ? -3.142 11.537 6.134 1.00 97.25 92 ILE A N 1
ATOM 697 C CA . ILE A 1 92 ? -2.637 11.402 7.506 1.00 97.25 92 ILE A CA 1
ATOM 698 C C . ILE A 1 92 ? -1.118 11.280 7.533 1.00 97.25 92 ILE A C 1
ATOM 700 O O . ILE A 1 92 ? -0.569 10.725 8.469 1.00 97.25 92 ILE A O 1
ATOM 704 N N . SER A 1 93 ? -0.408 11.785 6.526 1.00 94.69 93 SER A N 1
ATOM 705 C CA . SER A 1 93 ? 1.049 11.880 6.572 1.00 94.69 93 SER A CA 1
ATOM 706 C C . SER A 1 93 ? 1.525 13.222 7.129 1.00 94.69 93 SER A C 1
ATOM 708 O O . SER A 1 93 ? 0.909 14.277 6.908 1.00 94.69 93 SER A O 1
ATOM 710 N N . LYS A 1 94 ? 2.685 13.198 7.784 1.00 89.81 94 LYS A N 1
ATOM 711 C CA . LYS A 1 94 ? 3.475 14.401 8.064 1.00 89.81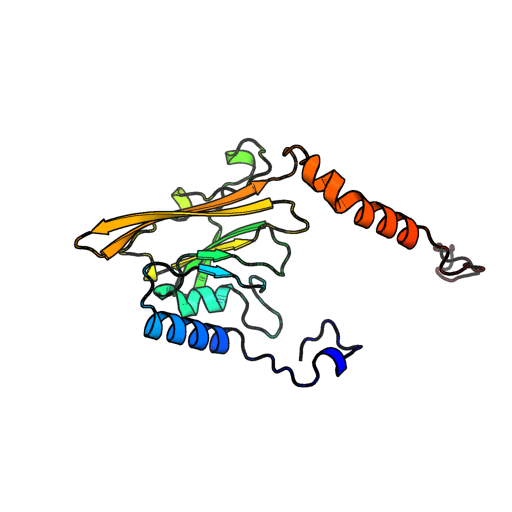 94 LYS A CA 1
ATOM 712 C C . LYS A 1 94 ? 4.023 14.982 6.762 1.00 89.81 94 LYS A C 1
ATOM 714 O O . LYS A 1 94 ? 4.358 14.250 5.830 1.00 89.81 94 LYS A O 1
ATOM 719 N N . SER A 1 95 ? 4.128 16.301 6.697 1.00 77.56 95 SER A N 1
ATOM 720 C CA . SER A 1 95 ? 4.821 16.993 5.613 1.00 77.56 95 SER A CA 1
ATOM 721 C C . SER A 1 95 ? 6.327 16.745 5.681 1.00 77.56 95 SER A C 1
ATOM 723 O O . SER A 1 95 ? 6.900 16.518 6.747 1.00 77.56 95 SER A O 1
ATOM 725 N N . THR A 1 96 ? 7.000 16.882 4.539 1.00 72.25 96 THR A N 1
ATOM 726 C CA . THR A 1 96 ? 8.461 16.764 4.436 1.00 72.25 96 THR A CA 1
ATOM 727 C C . THR A 1 96 ? 9.206 17.721 5.377 1.00 72.25 96 THR A C 1
ATOM 729 O O . THR A 1 96 ? 10.275 17.385 5.882 1.00 72.25 96 THR A O 1
ATOM 732 N N . SER A 1 97 ? 8.646 18.902 5.657 1.00 71.19 97 SER A N 1
ATOM 733 C CA . SER A 1 97 ? 9.217 19.857 6.614 1.00 71.19 97 SER A CA 1
ATOM 734 C C . SER A 1 97 ? 9.121 19.392 8.069 1.00 71.19 97 SER A C 1
ATOM 736 O O . SER A 1 97 ? 10.045 19.638 8.839 1.00 71.19 97 SER A O 1
ATOM 738 N N . GLU A 1 98 ? 8.048 18.692 8.448 1.00 75.94 98 GLU A N 1
ATOM 739 C CA . GLU A 1 98 ? 7.830 18.201 9.822 1.00 75.94 98 GLU A CA 1
ATOM 740 C C . GLU A 1 98 ? 8.766 17.045 10.196 1.00 75.94 98 GLU A C 1
ATOM 742 O O . GLU A 1 98 ? 9.003 16.786 11.374 1.00 75.94 98 GLU A O 1
ATOM 747 N N . ILE A 1 99 ? 9.323 16.372 9.191 1.00 75.69 99 ILE A N 1
ATOM 748 C CA . ILE A 1 99 ? 10.272 15.260 9.332 1.00 75.69 99 ILE A CA 1
ATOM 749 C C . ILE A 1 99 ? 11.716 15.667 8.995 1.00 75.69 99 ILE A C 1
ATOM 751 O O . ILE A 1 99 ? 12.563 14.813 8.758 1.00 75.69 99 ILE A O 1
ATOM 755 N N . GLY A 1 100 ? 12.012 16.969 8.905 1.00 73.38 100 GLY A N 1
ATOM 756 C CA . GLY A 1 100 ? 13.379 17.454 8.676 1.00 73.38 100 GLY A CA 1
ATOM 757 C C . GLY A 1 100 ? 13.958 17.140 7.289 1.00 73.38 100 GLY A C 1
ATOM 758 O O . GLY A 1 100 ? 15.176 17.052 7.139 1.00 73.38 100 GLY A O 1
ATOM 759 N N . GLY A 1 101 ? 13.116 16.970 6.264 1.00 67.44 101 GLY A N 1
ATOM 760 C CA . GLY A 1 101 ? 13.568 16.681 4.899 1.00 67.44 101 GLY A CA 1
ATOM 761 C C . GLY A 1 101 ? 14.002 15.232 4.667 1.00 67.44 101 GLY A C 1
ATOM 762 O O . GLY A 1 101 ? 14.662 14.941 3.665 1.00 67.44 101 GLY A O 1
ATOM 763 N N . GLU A 1 102 ? 13.668 14.319 5.580 1.00 70.81 102 GLU A N 1
ATOM 764 C CA . GLU A 1 102 ? 13.895 12.892 5.375 1.00 70.81 102 GLU A CA 1
ATOM 765 C C . GLU A 1 102 ? 13.057 12.356 4.208 1.00 70.81 102 GLU A C 1
ATOM 767 O O . GLU A 1 102 ? 11.919 12.764 3.983 1.00 70.81 102 GLU A O 1
ATOM 772 N N . ASN A 1 103 ? 13.623 11.418 3.445 1.00 80.94 103 ASN A N 1
ATOM 773 C CA . ASN A 1 103 ? 12.930 10.774 2.330 1.00 80.94 103 ASN A CA 1
ATOM 774 C C . ASN A 1 103 ? 11.982 9.674 2.836 1.00 80.94 103 ASN A C 1
ATOM 776 O O . ASN A 1 103 ? 11.972 8.594 2.277 1.00 80.94 103 ASN A O 1
ATOM 780 N N . THR A 1 104 ? 11.232 9.902 3.906 1.00 89.81 104 THR A N 1
ATOM 781 C CA . THR A 1 104 ? 10.360 8.903 4.539 1.00 89.81 104 THR A CA 1
ATOM 782 C C . THR A 1 104 ? 9.002 9.540 4.760 1.00 89.81 104 THR A C 1
ATOM 784 O O . THR A 1 104 ? 8.940 10.666 5.227 1.00 89.81 104 THR A O 1
ATOM 787 N N . LEU A 1 105 ? 7.905 8.857 4.450 1.00 93.12 105 LEU A N 1
ATOM 788 C CA . LEU A 1 105 ? 6.573 9.352 4.801 1.00 93.12 105 LEU A CA 1
ATOM 789 C C . LEU A 1 105 ? 6.142 8.693 6.110 1.00 93.12 105 LEU A C 1
ATOM 791 O O . LEU A 1 105 ? 6.173 7.470 6.209 1.00 93.12 105 LEU A O 1
ATOM 795 N N . ILE A 1 106 ? 5.770 9.485 7.113 1.00 94.75 106 ILE A N 1
ATOM 796 C CA . ILE A 1 106 ? 5.384 8.988 8.442 1.00 94.75 106 ILE A CA 1
ATOM 797 C C . ILE A 1 106 ? 3.944 9.405 8.713 1.00 94.75 106 ILE A C 1
ATOM 799 O O . ILE A 1 106 ? 3.578 10.551 8.438 1.00 94.75 106 ILE A O 1
ATOM 803 N N . GLU A 1 107 ? 3.151 8.495 9.273 1.00 96.62 107 GLU A N 1
ATOM 804 C CA . GLU A 1 107 ? 1.826 8.806 9.804 1.00 96.62 107 GLU A CA 1
ATOM 805 C C . GLU A 1 107 ? 1.878 9.954 10.833 1.00 96.62 107 GLU A C 1
ATOM 807 O O . GLU A 1 107 ? 2.715 10.011 11.740 1.00 96.62 107 GLU A O 1
ATOM 812 N N . ASP A 1 108 ? 0.952 10.891 10.691 1.00 96.44 108 ASP A N 1
ATOM 813 C CA . ASP A 1 108 ? 0.675 11.971 11.615 1.00 96.44 108 ASP A CA 1
ATOM 814 C C . ASP A 1 108 ? -0.488 11.576 12.527 1.00 96.44 108 ASP A C 1
ATOM 816 O O . ASP A 1 108 ? -1.664 11.709 12.176 1.00 96.44 108 ASP A O 1
ATOM 820 N N . LYS A 1 109 ? -0.139 11.126 13.735 1.00 95.06 109 LYS A N 1
ATOM 821 C CA . LYS A 1 109 ? -1.096 10.729 14.774 1.00 95.06 109 LYS A CA 1
ATOM 822 C C . LYS A 1 109 ? -2.063 11.840 15.177 1.00 95.06 109 LYS A C 1
ATOM 824 O O . LYS A 1 109 ? -3.171 11.542 15.614 1.00 95.06 109 LYS A O 1
ATOM 829 N N . ALA A 1 110 ? -1.683 13.110 15.011 1.00 95.25 110 ALA A N 1
ATOM 830 C CA . ALA A 1 110 ? -2.588 14.222 15.287 1.00 95.25 110 ALA A CA 1
ATOM 831 C C . ALA A 1 110 ? -3.725 14.312 14.253 1.00 95.25 110 ALA A C 1
ATOM 833 O O . ALA A 1 110 ? -4.794 14.826 14.576 1.00 95.25 110 ALA A O 1
ATOM 834 N N . LYS A 1 111 ? -3.510 13.797 13.033 1.00 96.19 111 LYS A N 1
ATOM 835 C CA . LYS A 1 111 ? -4.522 13.732 11.966 1.00 96.19 111 LYS A CA 1
ATOM 836 C C . LYS A 1 111 ? -5.291 12.417 11.964 1.00 96.19 111 LYS A C 1
ATOM 838 O O . LYS A 1 111 ? -6.497 12.442 11.747 1.00 96.19 111 LYS A O 1
ATOM 843 N N . SER A 1 112 ? -4.616 11.286 12.183 1.00 95.12 112 SER A N 1
ATOM 844 C CA . SER A 1 112 ? -5.275 9.971 12.199 1.00 95.12 112 SER A CA 1
ATOM 845 C C . SER A 1 112 ? -6.112 9.739 13.458 1.00 95.12 112 SER A C 1
ATOM 847 O O . SER A 1 112 ? -7.040 8.939 13.438 1.00 95.12 112 SER A O 1
ATOM 849 N N . GLY A 1 113 ? -5.778 10.419 14.560 1.00 95.56 113 GLY A N 1
ATOM 850 C CA . GLY A 1 113 ? -6.372 10.150 15.863 1.00 95.56 113 GLY A CA 1
ATOM 851 C C . GLY A 1 113 ? -5.980 8.775 16.410 1.00 95.56 113 GLY A C 1
ATOM 852 O O . GLY A 1 113 ? -5.046 8.126 15.925 1.00 95.56 113 GLY A O 1
ATOM 853 N N . GLU A 1 114 ? -6.692 8.348 17.453 1.00 95.50 114 GLU A N 1
ATOM 854 C CA . GLU A 1 114 ? -6.554 7.006 18.020 1.00 95.50 114 GLU A CA 1
ATOM 855 C C . GLU A 1 114 ? -7.123 5.958 17.059 1.00 95.50 114 GLU A C 1
ATOM 857 O O . GLU A 1 114 ? -8.187 6.165 16.480 1.00 95.50 114 GLU 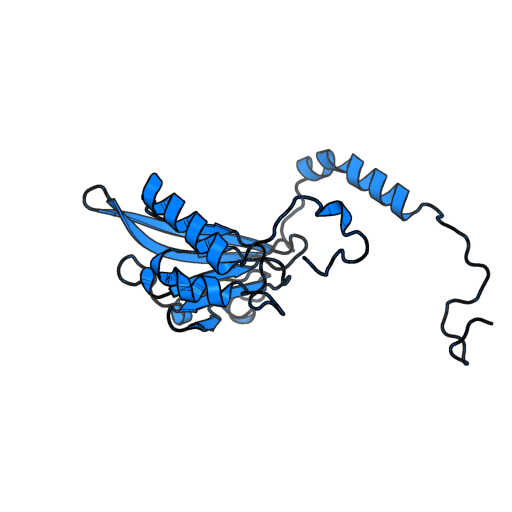A O 1
ATOM 862 N N . TYR A 1 115 ? -6.450 4.816 16.927 1.00 96.31 115 TYR A N 1
ATOM 863 C CA . TYR A 1 115 ? -6.933 3.682 16.140 1.00 96.31 115 TYR A CA 1
ATOM 864 C C . TYR A 1 115 ? -6.811 2.404 16.969 1.00 96.31 115 TYR A C 1
ATOM 866 O O . TYR A 1 115 ? -5.731 1.837 17.072 1.00 96.31 115 TYR A O 1
ATOM 874 N N . ASN A 1 116 ? -7.897 1.959 17.591 1.00 97.31 116 ASN A N 1
ATOM 875 C CA . ASN A 1 116 ? -7.903 0.854 18.549 1.00 97.31 116 ASN A CA 1
ATOM 876 C C . ASN A 1 116 ? -9.114 -0.065 18.322 1.00 97.31 116 ASN A C 1
ATOM 878 O O . ASN A 1 116 ? -9.873 0.088 17.365 1.00 97.31 116 ASN A O 1
ATOM 882 N N . GLN A 1 117 ? -9.306 -1.053 19.195 1.00 97.06 117 GLN A N 1
ATOM 883 C CA . GLN A 1 117 ? -10.390 -2.023 19.053 1.00 97.06 117 GLN A CA 1
ATOM 884 C C . GLN A 1 117 ? -11.789 -1.398 18.963 1.00 97.06 117 GLN A C 1
ATOM 886 O O . GLN A 1 117 ? -12.640 -1.959 18.269 1.00 97.06 117 GLN A O 1
ATOM 891 N N . ASP A 1 118 ? -12.022 -0.274 19.639 1.00 97.31 118 ASP A N 1
ATOM 892 C CA . ASP A 1 118 ? -13.348 0.336 19.751 1.00 97.31 118 ASP A CA 1
ATOM 893 C C . ASP A 1 118 ? -13.744 1.097 18.480 1.00 97.31 118 ASP A C 1
ATOM 895 O O . ASP A 1 118 ? -14.933 1.222 18.181 1.00 97.31 118 ASP A O 1
ATOM 899 N N . ASN A 1 119 ? -12.763 1.582 17.710 1.00 97.12 119 ASN A N 1
ATOM 900 C CA . ASN A 1 119 ? -13.010 2.412 16.530 1.00 97.12 119 ASN A CA 1
ATOM 901 C C . ASN A 1 119 ? -12.446 1.859 15.209 1.00 97.12 119 ASN A C 1
ATOM 903 O O . ASN A 1 119 ? -12.796 2.392 14.157 1.00 97.12 119 ASN A O 1
ATOM 907 N N . ARG A 1 120 ? -11.668 0.764 15.216 1.00 96.56 120 ARG A N 1
ATOM 908 C CA . ARG A 1 120 ? -11.084 0.164 13.994 1.00 96.56 120 ARG A CA 1
ATOM 909 C C . ARG A 1 120 ? -12.101 -0.194 12.912 1.00 96.56 120 ARG A C 1
ATOM 911 O O . ARG A 1 120 ? -11.743 -0.228 11.751 1.00 96.56 120 ARG A O 1
ATOM 918 N N . ALA A 1 121 ? -13.368 -0.404 13.275 1.00 97.38 121 ALA A N 1
ATOM 919 C CA . ALA A 1 121 ? -14.433 -0.697 12.316 1.00 97.38 121 ALA A CA 1
ATOM 920 C C . ALA A 1 121 ? -14.988 0.540 11.574 1.00 97.38 121 ALA A C 1
ATOM 922 O O . ALA A 1 121 ? -15.878 0.414 10.736 1.00 97.38 121 ALA A O 1
ATOM 923 N N . GLN A 1 122 ? -14.532 1.746 11.925 1.00 98.00 122 GLN A N 1
ATOM 924 C CA . GLN A 1 122 ? -15.034 3.007 11.366 1.00 98.00 122 GLN A CA 1
ATOM 925 C C . GLN A 1 122 ? -14.189 3.511 10.195 1.00 98.00 122 GLN A C 1
ATOM 927 O O . GLN A 1 122 ? -14.643 4.369 9.438 1.00 98.00 122 GLN A O 1
ATOM 932 N N . SER A 1 123 ? -12.955 3.024 10.062 1.00 98.12 123 SER A N 1
ATOM 933 C CA . SER A 1 123 ? -12.023 3.483 9.039 1.00 98.12 123 SER A CA 1
ATOM 934 C C . SER A 1 123 ? -10.914 2.470 8.779 1.00 98.12 123 SER A C 1
ATOM 936 O O . SER A 1 123 ? -10.598 1.644 9.633 1.00 98.12 123 SER A O 1
ATOM 938 N N . VAL A 1 124 ? -10.275 2.592 7.620 1.00 98.44 124 VAL A N 1
ATOM 939 C CA . VAL A 1 124 ? -9.098 1.810 7.234 1.00 98.44 124 VAL A CA 1
ATOM 940 C C . VAL A 1 124 ? -7.965 2.766 6.908 1.00 98.44 124 VAL A C 1
ATOM 942 O O . VAL A 1 124 ? -8.159 3.751 6.189 1.00 98.44 124 VAL A O 1
ATOM 945 N N . LYS A 1 125 ? -6.763 2.468 7.402 1.00 98.31 125 LYS A N 1
ATOM 946 C CA . LYS A 1 125 ? -5.557 3.180 6.971 1.00 98.31 125 LYS A CA 1
ATOM 947 C C . LYS A 1 125 ? -4.999 2.525 5.715 1.00 98.31 125 LYS A C 1
ATOM 949 O O . LYS A 1 125 ? -4.859 1.303 5.645 1.00 98.31 125 LYS A O 1
ATOM 954 N N . ILE A 1 126 ? -4.662 3.339 4.728 1.00 98.44 126 ILE A N 1
ATOM 955 C CA . ILE A 1 126 ? -4.163 2.893 3.431 1.00 98.44 126 ILE A CA 1
ATOM 956 C C . ILE A 1 126 ? -2.800 3.524 3.145 1.00 98.44 126 ILE A C 1
ATOM 958 O O . ILE A 1 126 ? -2.537 4.671 3.518 1.00 98.44 126 ILE A O 1
ATOM 962 N N . ILE A 1 127 ? -1.918 2.766 2.498 1.00 98.50 127 ILE A N 1
ATOM 963 C CA . ILE A 1 127 ? -0.546 3.188 2.197 1.00 98.50 127 ILE A CA 1
ATOM 964 C C . ILE A 1 127 ? -0.103 2.663 0.837 1.00 98.50 127 ILE A C 1
ATOM 966 O O . ILE A 1 127 ? -0.291 1.486 0.535 1.00 98.50 127 ILE A O 1
ATOM 970 N N . GLU A 1 128 ? 0.540 3.521 0.050 1.00 98.00 128 GLU A N 1
ATOM 971 C CA . GLU A 1 128 ? 1.224 3.133 -1.185 1.00 98.00 128 GLU A CA 1
ATOM 972 C C . GLU A 1 128 ? 2.673 3.649 -1.169 1.00 98.00 128 GLU A C 1
ATOM 974 O O . GLU A 1 128 ? 2.888 4.831 -0.881 1.00 98.00 128 GLU A O 1
ATOM 979 N N . PRO A 1 129 ? 3.682 2.804 -1.458 1.00 96.88 129 PRO A N 1
ATOM 980 C CA . PRO A 1 129 ? 5.099 3.164 -1.376 1.00 96.88 129 PRO A CA 1
ATOM 981 C C . PRO A 1 129 ? 5.686 3.721 -2.688 1.00 96.88 129 PRO A C 1
ATOM 983 O O . PRO A 1 129 ? 6.877 3.552 -2.968 1.00 96.88 129 PRO A O 1
ATOM 986 N N . GLY A 1 130 ? 4.886 4.389 -3.519 1.00 95.25 130 GLY A N 1
ATOM 987 C CA . GLY A 1 130 ? 5.340 4.941 -4.793 1.00 95.25 130 GLY A CA 1
ATOM 988 C C . GLY A 1 130 ? 5.718 3.857 -5.799 1.00 95.25 130 GLY A C 1
ATOM 989 O O . GLY A 1 130 ? 4.963 2.927 -6.060 1.00 95.25 130 GLY A O 1
ATOM 990 N N . LYS A 1 131 ? 6.898 3.991 -6.409 1.00 95.88 131 LYS A N 1
ATOM 991 C CA . LYS A 1 131 ? 7.363 3.095 -7.475 1.00 95.88 131 LYS A CA 1
ATOM 992 C C . LYS A 1 131 ? 8.851 2.815 -7.400 1.00 95.88 131 LYS A C 1
ATOM 994 O O . LYS A 1 131 ? 9.607 3.542 -6.758 1.00 95.88 131 LYS A O 1
ATOM 999 N N 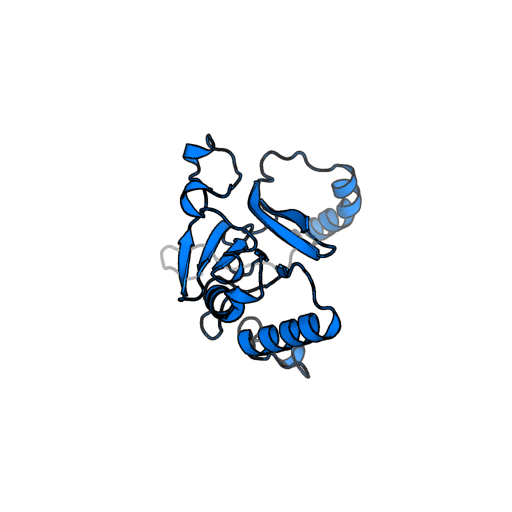. TRP A 1 132 ? 9.256 1.765 -8.114 1.00 95.62 132 TRP A N 1
ATOM 1000 C CA . TRP A 1 132 ? 10.659 1.433 -8.390 1.00 95.62 132 TRP A CA 1
ATOM 1001 C C . TRP A 1 132 ? 11.511 1.214 -7.133 1.00 95.62 132 TRP A C 1
ATOM 1003 O O . TRP A 1 132 ? 12.711 1.467 -7.139 1.00 95.62 132 TRP A O 1
ATOM 1013 N N . GLY A 1 133 ? 10.883 0.775 -6.039 1.00 94.69 133 GLY A N 1
ATOM 1014 C CA . GLY A 1 133 ? 11.568 0.564 -4.765 1.00 94.69 133 GLY A CA 1
ATOM 1015 C C . GLY A 1 133 ? 12.031 1.852 -4.081 1.00 94.69 133 GLY A C 1
ATOM 1016 O O . GLY A 1 133 ? 12.925 1.791 -3.244 1.00 94.69 133 GLY A O 1
ATOM 1017 N N . ALA A 1 134 ? 11.456 3.016 -4.413 1.00 94.31 134 ALA A N 1
ATOM 1018 C CA . ALA A 1 134 ? 11.802 4.289 -3.771 1.00 94.31 134 ALA A CA 1
ATOM 1019 C C . ALA A 1 134 ? 11.450 4.325 -2.270 1.00 94.31 134 ALA A C 1
ATOM 1021 O O . ALA A 1 134 ? 12.102 5.042 -1.499 1.00 94.31 134 ALA A O 1
ATOM 1022 N N . TYR A 1 135 ? 10.443 3.543 -1.864 1.00 96.31 135 TYR A N 1
ATOM 1023 C CA . TYR A 1 135 ? 10.019 3.390 -0.478 1.00 96.31 135 TYR A CA 1
ATOM 1024 C C . TYR A 1 135 ? 9.648 1.934 -0.155 1.00 96.31 135 TYR A C 1
ATOM 1026 O O . TYR A 1 135 ? 9.280 1.161 -1.039 1.00 96.31 135 TYR A O 1
ATOM 1034 N N . LEU A 1 136 ? 9.713 1.580 1.129 1.00 96.81 136 LEU A N 1
ATOM 1035 C CA . LEU A 1 136 ? 9.176 0.347 1.701 1.00 96.81 136 LEU A CA 1
ATOM 1036 C C . LEU A 1 136 ? 7.986 0.692 2.603 1.00 96.81 136 LEU A C 1
ATOM 1038 O O . LEU A 1 136 ? 8.166 1.357 3.624 1.00 96.81 136 LEU A O 1
ATOM 1042 N N . ALA A 1 137 ? 6.792 0.219 2.245 1.00 97.75 137 ALA A N 1
ATOM 1043 C CA . ALA A 1 137 ? 5.611 0.341 3.094 1.00 97.75 137 ALA A CA 1
ATOM 1044 C C . ALA A 1 137 ? 5.755 -0.549 4.337 1.00 97.75 137 ALA A C 1
ATOM 1046 O O . ALA A 1 137 ? 6.005 -1.752 4.233 1.00 97.75 137 ALA A O 1
ATOM 1047 N N . LYS A 1 138 ? 5.578 0.044 5.516 1.00 98.06 138 LYS A N 1
ATOM 1048 C CA . LYS A 1 138 ? 5.598 -0.621 6.820 1.00 98.06 138 LYS A CA 1
ATOM 1049 C C . LYS A 1 138 ? 4.307 -0.299 7.564 1.00 98.06 138 LYS A C 1
ATOM 1051 O O . LYS A 1 138 ? 3.957 0.869 7.720 1.00 98.06 138 LYS A O 1
ATOM 1056 N N . ALA A 1 139 ? 3.650 -1.343 8.058 1.00 98.25 139 ALA A N 1
ATOM 1057 C CA . ALA A 1 139 ? 2.535 -1.249 8.988 1.00 98.25 139 ALA A CA 1
ATOM 1058 C C . ALA A 1 139 ? 2.935 -1.891 10.320 1.00 98.25 139 ALA A C 1
ATOM 1060 O O . ALA A 1 139 ? 3.233 -3.084 10.380 1.00 98.25 139 ALA A O 1
ATOM 1061 N N . GLU A 1 140 ? 2.965 -1.098 11.384 1.00 98.38 140 GLU A N 1
ATOM 1062 C CA . GLU A 1 140 ? 3.177 -1.568 12.753 1.00 98.38 140 GLU A CA 1
ATOM 1063 C C . GLU A 1 140 ? 1.824 -1.737 13.424 1.00 98.38 140 GLU A C 1
ATOM 1065 O O . GLU A 1 140 ? 1.128 -0.753 13.646 1.00 98.38 140 GLU A O 1
ATOM 1070 N N . ILE A 1 141 ? 1.451 -2.977 13.733 1.00 98.25 141 ILE A N 1
ATOM 1071 C CA . ILE A 1 141 ? 0.162 -3.316 14.339 1.00 98.25 141 ILE A CA 1
ATOM 1072 C C . ILE A 1 141 ? 0.415 -3.784 15.771 1.00 98.25 141 ILE A C 1
ATOM 1074 O O . ILE A 1 141 ? 1.112 -4.778 15.991 1.00 98.25 141 ILE A O 1
ATOM 1078 N N . GLN A 1 142 ? -0.133 -3.056 16.740 1.00 98.25 142 GLN A N 1
ATOM 1079 C CA . GLN A 1 142 ? -0.001 -3.344 18.164 1.00 98.25 142 GLN A CA 1
ATOM 1080 C C . GLN A 1 142 ? -1.264 -4.038 18.663 1.00 98.25 142 GLN A C 1
ATOM 1082 O O . GLN A 1 142 ? -2.376 -3.536 18.500 1.00 98.25 142 GLN A O 1
ATOM 1087 N N . LEU A 1 143 ? -1.080 -5.205 19.275 1.00 98.31 143 LEU A N 1
ATOM 1088 C CA . LEU A 1 143 ? -2.158 -6.031 19.800 1.00 98.31 143 LEU A CA 1
ATOM 1089 C C . LEU A 1 143 ? -1.890 -6.370 21.260 1.00 98.31 143 LEU A C 1
ATOM 1091 O O . LEU A 1 143 ? -0.768 -6.720 21.635 1.00 98.31 143 LEU A O 1
ATOM 1095 N N . LYS A 1 144 ? -2.956 -6.406 22.053 1.00 97.69 144 LYS A N 1
ATOM 1096 C CA . LYS A 1 144 ? -2.931 -6.915 23.423 1.00 97.69 144 LYS A CA 1
ATOM 1097 C C . LYS A 1 144 ? -3.907 -8.054 23.589 1.00 97.69 144 LYS A C 1
ATOM 1099 O O . LYS A 1 144 ? -5.020 -8.024 23.079 1.00 97.69 144 LYS A O 1
ATOM 1104 N N . LYS A 1 145 ? -3.495 -9.073 24.338 1.00 97.50 145 LYS A N 1
ATOM 1105 C CA . LYS A 1 145 ? -4.359 -10.206 24.649 1.00 97.50 145 LYS A CA 1
ATOM 1106 C C . LYS A 1 145 ? -5.209 -9.897 25.882 1.00 97.50 145 LYS A C 1
ATOM 1108 O O . LYS A 1 145 ? -4.660 -9.690 26.963 1.00 97.50 145 LYS A O 1
ATOM 1113 N N . VAL A 1 146 ? -6.530 -9.891 25.720 1.00 95.19 146 VAL A N 1
ATOM 1114 C CA . VAL A 1 146 ? -7.526 -9.696 26.787 1.00 95.19 146 VAL A CA 1
ATOM 1115 C C . VAL A 1 146 ? -8.486 -10.881 26.750 1.00 95.19 146 VAL A C 1
ATOM 1117 O O . VAL A 1 146 ? -9.021 -11.212 25.697 1.00 95.19 146 VAL A O 1
ATOM 1120 N N . ASP A 1 147 ? -8.638 -11.581 27.875 1.00 94.12 147 ASP A N 1
ATOM 1121 C CA . ASP A 1 147 ? -9.524 -12.750 28.011 1.00 94.12 147 ASP A CA 1
ATOM 1122 C C . ASP A 1 147 ? -9.339 -13.821 26.921 1.00 94.12 147 ASP A C 1
ATOM 1124 O O . ASP A 1 147 ? -10.276 -14.453 26.441 1.00 94.12 147 ASP A O 1
ATOM 1128 N N . GLY A 1 148 ? -8.087 -14.032 26.511 1.00 93.81 148 GLY A N 1
ATOM 1129 C CA . GLY A 1 148 ? -7.736 -15.031 25.504 1.00 93.81 148 GLY A CA 1
ATOM 1130 C C . GLY A 1 148 ? -7.875 -14.566 24.051 1.00 93.81 148 GLY A C 1
ATOM 1131 O O . GLY A 1 148 ? -7.390 -15.283 23.174 1.00 93.81 148 GLY A O 1
ATOM 1132 N N . LYS A 1 149 ? -8.434 -13.377 23.796 1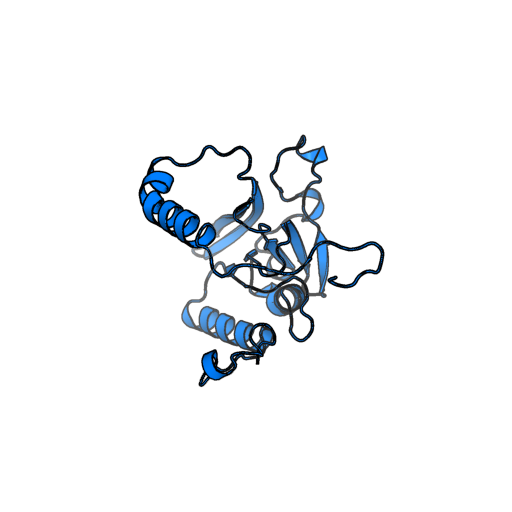.00 94.31 149 LYS A N 1
ATOM 1133 C CA . LYS A 1 149 ? -8.609 -12.782 22.463 1.00 94.31 149 LYS A CA 1
ATOM 1134 C C . LYS A 1 149 ? -7.608 -11.651 22.219 1.00 94.31 149 LYS A C 1
ATOM 1136 O O . LYS A 1 149 ? -7.223 -10.958 23.160 1.00 94.31 149 LYS A O 1
ATOM 1141 N N . TRP A 1 150 ? -7.160 -11.481 20.977 1.00 97.62 150 TRP A N 1
ATOM 1142 C CA . TRP A 1 150 ? -6.348 -10.325 20.604 1.00 97.62 150 TRP A CA 1
ATOM 1143 C C . TRP A 1 150 ? -7.235 -9.102 20.364 1.00 97.62 150 TRP A C 1
ATOM 1145 O O . TRP A 1 150 ? -8.257 -9.167 19.687 1.00 97.62 150 TRP A O 1
ATOM 1155 N N . THR A 1 151 ? -6.810 -7.986 20.933 1.00 96.94 151 THR A N 1
ATOM 1156 C CA . THR A 1 151 ? -7.486 -6.693 20.905 1.00 96.94 151 THR A CA 1
ATOM 1157 C C . THR A 1 151 ? -6.536 -5.692 20.264 1.00 96.94 151 THR A C 1
ATOM 1159 O O . THR A 1 151 ? -5.370 -5.624 20.657 1.00 96.94 151 THR A O 1
ATOM 1162 N N . MET A 1 152 ? -7.021 -4.934 19.281 1.00 97.75 152 MET A N 1
ATOM 1163 C CA . MET A 1 152 ? -6.241 -3.870 18.641 1.00 97.75 152 MET A CA 1
ATOM 1164 C C . MET A 1 152 ? -5.948 -2.737 19.629 1.00 97.75 152 MET A C 1
ATOM 1166 O O . MET A 1 152 ? -6.876 -2.206 20.241 1.00 97.75 152 MET A O 1
ATOM 1170 N N . GLU A 1 153 ? -4.679 -2.353 19.756 1.00 97.94 153 GLU A N 1
ATOM 1171 C CA . GLU A 1 153 ? -4.258 -1.195 20.557 1.00 97.94 153 GLU A CA 1
ATOM 1172 C C . GLU A 1 153 ? -3.895 0.007 19.686 1.00 97.94 153 GLU A C 1
ATOM 1174 O O . GLU A 1 153 ? -4.315 1.118 19.999 1.00 97.94 153 GLU A O 1
ATOM 1179 N N . ASP A 1 154 ? -3.130 -0.208 18.612 1.00 97.75 154 ASP A N 1
ATOM 1180 C CA . ASP A 1 154 ? -2.719 0.849 17.685 1.00 97.75 154 ASP A CA 1
ATOM 1181 C C . ASP A 1 154 ? -2.286 0.276 16.328 1.00 97.75 154 ASP A C 1
ATOM 1183 O O . ASP A 1 154 ? -1.861 -0.877 16.218 1.00 97.75 154 ASP A O 1
ATOM 1187 N N . THR A 1 155 ? -2.316 1.120 15.300 1.00 97.19 155 THR A N 1
ATOM 1188 C CA . THR A 1 155 ? -1.651 0.878 14.014 1.00 97.19 155 THR A CA 1
ATOM 1189 C C . THR A 1 155 ? -0.842 2.103 13.618 1.00 97.19 155 THR A C 1
ATOM 1191 O O . THR A 1 155 ? -1.364 3.210 13.671 1.00 97.19 155 THR A O 1
ATOM 1194 N N . THR A 1 156 ? 0.412 1.949 13.199 1.00 97.81 156 THR A N 1
ATOM 1195 C CA . THR A 1 156 ? 1.231 3.061 12.685 1.00 97.81 156 THR A CA 1
ATOM 1196 C C . THR A 1 156 ? 1.817 2.717 11.326 1.00 97.81 156 THR A C 1
ATOM 1198 O O . THR A 1 156 ? 2.448 1.671 11.163 1.00 97.81 156 THR A O 1
ATOM 1201 N N . LEU A 1 157 ? 1.621 3.603 10.353 1.00 98.38 157 LEU A N 1
ATOM 1202 C CA . LEU A 1 157 ? 2.087 3.431 8.984 1.00 98.38 157 LEU A CA 1
ATOM 1203 C C . LEU A 1 157 ? 3.322 4.291 8.677 1.00 98.38 157 LEU A C 1
ATOM 1205 O O . LEU A 1 157 ? 3.494 5.407 9.178 1.00 98.38 157 LEU A O 1
ATOM 1209 N N . THR A 1 158 ? 4.222 3.767 7.845 1.00 97.50 158 THR A N 1
ATOM 1210 C CA . THR A 1 158 ? 5.425 4.476 7.380 1.00 97.50 158 THR A CA 1
ATOM 1211 C C . THR A 1 158 ? 5.840 3.983 5.997 1.00 97.50 158 THR A C 1
ATOM 1213 O O . THR A 1 158 ? 5.976 2.782 5.791 1.00 97.50 158 THR A O 1
ATOM 1216 N N . ASN A 1 159 ? 6.123 4.897 5.070 1.00 97.06 159 ASN A N 1
ATOM 1217 C CA . ASN A 1 159 ? 6.868 4.596 3.846 1.00 97.06 159 ASN A CA 1
ATOM 1218 C C . ASN A 1 159 ? 8.337 4.952 4.058 1.00 97.06 159 ASN A C 1
ATOM 1220 O O . ASN A 1 159 ? 8.717 6.122 4.001 1.00 97.06 159 ASN A O 1
ATOM 1224 N N . ILE A 1 160 ? 9.164 3.941 4.305 1.00 95.44 160 ILE A N 1
ATOM 1225 C CA . ILE A 1 160 ? 10.593 4.093 4.592 1.00 95.44 160 ILE A CA 1
ATOM 1226 C C . ILE A 1 160 ? 11.342 4.364 3.292 1.00 95.44 160 ILE A C 1
ATOM 1228 O O . ILE A 1 160 ? 11.335 3.522 2.399 1.00 95.44 160 ILE A O 1
ATOM 1232 N N . GLY A 1 161 ? 12.016 5.507 3.183 1.00 94.06 161 GLY A N 1
ATOM 1233 C CA . GLY A 1 161 ? 12.808 5.835 1.999 1.00 94.06 161 GLY A CA 1
ATOM 1234 C C . GLY A 1 161 ? 14.038 4.979 1.807 1.00 94.06 161 GLY A C 1
ATOM 1235 O O . GLY A 1 161 ? 14.824 4.802 2.735 1.00 94.06 161 GLY A O 1
ATOM 1236 N N . THR A 1 162 ? 14.294 4.585 0.564 1.00 93.88 162 THR A N 1
ATOM 1237 C CA . THR A 1 162 ? 15.490 3.805 0.210 1.00 93.88 162 THR A CA 1
ATOM 1238 C C . THR A 1 162 ? 16.651 4.657 -0.304 1.00 93.88 162 THR A C 1
ATOM 1240 O O . THR A 1 162 ? 17.778 4.190 -0.347 1.00 93.88 162 THR A O 1
ATOM 1243 N N . LYS A 1 163 ? 16.430 5.942 -0.623 1.00 91.19 163 LYS A N 1
ATOM 1244 C CA . LYS A 1 163 ? 17.437 6.834 -1.245 1.00 91.19 163 LYS A CA 1
ATOM 1245 C C . LYS A 1 163 ? 18.794 6.911 -0.525 1.00 91.19 163 LYS A C 1
ATOM 1247 O O . LYS A 1 163 ? 19.797 7.188 -1.171 1.00 91.19 163 LYS A O 1
ATOM 1252 N N . LYS A 1 164 ? 18.814 6.763 0.803 1.00 90.50 164 LYS A N 1
ATOM 1253 C CA . LYS A 1 164 ? 20.038 6.808 1.628 1.00 90.50 164 LYS A CA 1
ATOM 1254 C C . LYS A 1 164 ? 20.440 5.430 2.167 1.00 90.50 164 LYS A C 1
ATOM 1256 O O . LYS A 1 164 ? 21.319 5.352 3.017 1.00 90.50 164 LYS A O 1
ATOM 1261 N N . VAL A 1 165 ? 19.744 4.376 1.750 1.00 92.19 165 VAL A N 1
ATOM 1262 C CA . VAL A 1 165 ? 20.046 3.005 2.154 1.00 92.19 165 VAL A CA 1
ATOM 1263 C C . VAL A 1 165 ? 21.178 2.512 1.265 1.00 92.19 165 VAL A C 1
ATOM 1265 O O . VAL A 1 165 ? 21.092 2.609 0.043 1.00 92.19 165 VAL A O 1
ATOM 1268 N N . GLU A 1 166 ? 22.244 2.025 1.893 1.00 95.25 166 GLU A N 1
ATOM 1269 C CA . GLU A 1 166 ? 23.365 1.413 1.184 1.00 95.25 166 GLU A CA 1
ATOM 1270 C C . GLU A 1 166 ? 22.904 0.161 0.434 1.00 95.25 166 GLU A C 1
ATOM 1272 O O . GLU A 1 166 ? 22.060 -0.602 0.911 1.00 95.25 166 GLU A O 1
ATOM 1277 N N . GLU A 1 167 ? 23.466 -0.048 -0.751 1.00 95.06 167 GLU A N 1
ATOM 1278 C CA . GLU A 1 167 ? 23.152 -1.212 -1.568 1.00 95.06 167 GLU A CA 1
ATOM 1279 C C . GLU A 1 167 ? 23.684 -2.498 -0.922 1.00 95.06 167 GLU A C 1
ATOM 1281 O O . GLU A 1 167 ? 24.857 -2.598 -0.548 1.00 95.06 167 GLU A O 1
ATOM 1286 N N . GLU A 1 168 ? 22.831 -3.521 -0.850 1.00 96.94 168 GLU A N 1
ATOM 1287 C CA . GLU A 1 168 ? 23.214 -4.835 -0.340 1.00 96.94 168 GLU A CA 1
ATOM 1288 C C . GLU A 1 168 ? 24.093 -5.580 -1.356 1.00 96.94 168 GLU A C 1
ATOM 1290 O O . GLU A 1 168 ? 23.609 -6.141 -2.345 1.00 96.94 168 GLU A O 1
ATOM 1295 N N . GLN A 1 169 ? 25.397 -5.622 -1.080 1.00 97.94 169 GLN A N 1
ATOM 1296 C CA . GLN A 1 169 ? 26.416 -6.168 -1.983 1.00 97.94 169 GLN A CA 1
ATOM 1297 C C . GLN A 1 169 ? 26.188 -7.648 -2.324 1.00 97.94 169 GLN A C 1
ATOM 1299 O O . GLN A 1 169 ? 26.430 -8.071 -3.456 1.00 97.94 169 GLN A O 1
ATOM 1304 N N . ALA A 1 170 ? 25.678 -8.453 -1.384 1.00 97.88 170 ALA A N 1
ATOM 1305 C CA . ALA A 1 170 ? 25.386 -9.860 -1.664 1.00 97.88 170 ALA A CA 1
ATOM 1306 C C . ALA A 1 170 ? 24.203 -10.025 -2.636 1.00 97.88 170 ALA A C 1
ATOM 1308 O O . ALA A 1 170 ? 24.201 -10.931 -3.475 1.00 97.88 170 ALA A O 1
ATOM 1309 N N . LEU A 1 171 ? 23.201 -9.145 -2.540 1.00 96.25 171 LEU A N 1
ATOM 1310 C CA . LEU A 1 171 ? 22.056 -9.129 -3.446 1.00 96.25 171 LEU A CA 1
ATOM 1311 C C . LEU A 1 171 ? 22.483 -8.663 -4.840 1.00 96.25 171 LEU A C 1
ATOM 1313 O O . LEU A 1 171 ? 22.135 -9.316 -5.824 1.00 96.25 171 LEU A O 1
ATOM 1317 N N . GLN A 1 172 ? 23.287 -7.601 -4.911 1.00 96.50 172 GLN A N 1
ATOM 1318 C CA . GLN A 1 172 ? 23.868 -7.105 -6.158 1.00 96.50 172 GLN A CA 1
ATOM 1319 C C . GLN A 1 172 ? 24.640 -8.214 -6.883 1.00 96.50 172 GLN A C 1
ATOM 1321 O O . GLN A 1 172 ? 24.327 -8.540 -8.027 1.00 96.50 172 GLN A O 1
ATOM 1326 N N . ALA A 1 173 ? 25.565 -8.884 -6.187 1.00 98.12 173 ALA A N 1
ATOM 1327 C CA . ALA A 1 173 ? 26.349 -9.975 -6.763 1.00 98.12 173 ALA A CA 1
ATOM 1328 C C . ALA A 1 173 ? 25.469 -11.129 -7.278 1.00 98.12 173 ALA A C 1
ATOM 1330 O O . ALA A 1 173 ? 25.740 -11.699 -8.335 1.00 98.12 173 ALA A O 1
ATOM 1331 N N . LYS A 1 174 ? 24.381 -11.456 -6.567 1.00 98.19 174 LYS A N 1
ATOM 1332 C CA . LYS A 1 174 ? 23.430 -12.502 -6.977 1.00 98.19 174 LYS A CA 1
ATOM 1333 C C . LYS A 1 174 ? 22.692 -12.159 -8.275 1.00 98.19 174 LYS A C 1
ATOM 1335 O O . LYS A 1 174 ? 22.364 -13.069 -9.037 1.00 98.19 174 LYS A O 1
ATOM 1340 N N . PHE A 1 175 ? 22.416 -10.880 -8.517 1.00 97.50 175 PHE A N 1
ATOM 1341 C CA . PHE A 1 175 ? 21.666 -10.407 -9.684 1.00 97.50 175 PHE A CA 1
ATOM 1342 C C . PHE A 1 175 ? 22.543 -9.776 -10.772 1.00 97.50 175 PHE A C 1
ATOM 1344 O O . PHE A 1 175 ? 22.005 -9.324 -11.783 1.00 97.50 175 PHE A O 1
ATOM 1351 N N . GLN A 1 176 ? 23.874 -9.825 -10.635 1.00 98.19 176 GLN A N 1
ATOM 1352 C CA . GLN A 1 176 ? 24.811 -9.291 -11.627 1.00 98.19 176 GLN A CA 1
ATOM 1353 C C . GLN A 1 176 ? 24.549 -9.849 -13.033 1.00 98.19 176 GLN A C 1
ATOM 1355 O O . GLN A 1 176 ? 24.528 -9.096 -13.996 1.00 98.19 176 GLN A O 1
ATOM 1360 N N . TYR A 1 177 ? 24.230 -11.142 -13.153 1.00 98.06 177 TYR A N 1
ATOM 1361 C CA . TYR A 1 177 ? 23.918 -11.745 -14.453 1.00 98.06 177 TYR A CA 1
ATOM 1362 C C . TYR A 1 177 ? 22.695 -11.102 -15.140 1.00 98.06 177 TYR A C 1
ATOM 1364 O O . TYR A 1 177 ? 22.671 -10.991 -16.362 1.00 98.06 177 TYR A O 1
ATOM 1372 N N . VAL A 1 178 ? 21.681 -10.666 -14.375 1.00 97.88 178 VAL A N 1
ATOM 1373 C CA . VAL A 1 178 ? 20.505 -9.967 -14.925 1.00 97.88 178 VAL A CA 1
ATOM 1374 C C . VAL A 1 178 ? 20.910 -8.588 -15.418 1.00 97.88 178 VAL A C 1
ATOM 1376 O O . VAL A 1 178 ? 20.481 -8.182 -16.497 1.00 97.88 178 VAL A O 1
ATOM 1379 N N . HIS A 1 179 ? 21.739 -7.880 -14.645 1.00 97.25 179 HIS A N 1
ATOM 1380 C CA . HIS A 1 179 ? 22.282 -6.588 -15.048 1.00 97.25 179 HIS A CA 1
ATOM 1381 C C . HIS A 1 179 ? 23.065 -6.707 -16.359 1.00 97.25 179 HIS A C 1
ATOM 1383 O O . HIS A 1 179 ? 22.764 -5.983 -17.305 1.00 97.25 179 HIS A O 1
ATOM 1389 N N . ASP A 1 180 ? 23.992 -7.662 -16.439 1.00 98.19 180 ASP A N 1
ATOM 1390 C CA . ASP A 1 180 ? 24.857 -7.853 -17.605 1.00 98.19 180 ASP A CA 1
ATOM 1391 C C . ASP A 1 180 ? 24.035 -8.153 -18.871 1.00 98.19 180 ASP A C 1
ATOM 1393 O O . ASP A 1 180 ? 24.207 -7.482 -19.888 1.00 98.19 180 ASP A O 1
ATOM 1397 N N . ILE A 1 181 ? 23.069 -9.080 -18.788 1.00 98.00 181 ILE A N 1
ATOM 1398 C CA . ILE A 1 181 ? 22.159 -9.403 -19.905 1.00 98.00 181 ILE A CA 1
ATOM 1399 C C . ILE A 1 181 ? 21.310 -8.188 -20.301 1.00 98.00 181 ILE A C 1
ATOM 1401 O O . ILE A 1 181 ? 21.101 -7.940 -21.487 1.00 98.00 181 ILE A O 1
ATOM 1405 N N . SER A 1 182 ? 20.816 -7.421 -19.325 1.00 97.62 182 SER A N 1
ATOM 1406 C CA . SER A 1 182 ? 19.985 -6.241 -19.604 1.00 97.62 182 SER A CA 1
ATOM 1407 C C . SER A 1 182 ? 20.782 -5.143 -20.308 1.00 97.62 182 SER A C 1
ATOM 1409 O O . SER A 1 182 ? 20.261 -4.501 -21.217 1.00 97.62 182 SER A O 1
ATOM 1411 N N . VAL A 1 183 ? 22.045 -4.931 -19.918 1.00 97.69 183 VAL A N 1
ATOM 1412 C CA . VAL A 1 183 ? 22.952 -3.985 -20.587 1.00 97.69 183 VAL A CA 1
ATOM 1413 C C . VAL A 1 183 ? 23.283 -4.460 -22.002 1.00 97.69 183 VAL A C 1
ATOM 1415 O O . VAL A 1 183 ? 23.263 -3.654 -22.934 1.00 97.69 183 VAL A O 1
ATOM 1418 N N . GLU A 1 184 ? 23.549 -5.754 -22.187 1.00 97.56 184 GLU A N 1
ATOM 1419 C CA . GLU A 1 184 ? 23.805 -6.329 -23.511 1.00 97.56 184 GLU A CA 1
ATOM 1420 C C . GLU A 1 184 ? 22.597 -6.154 -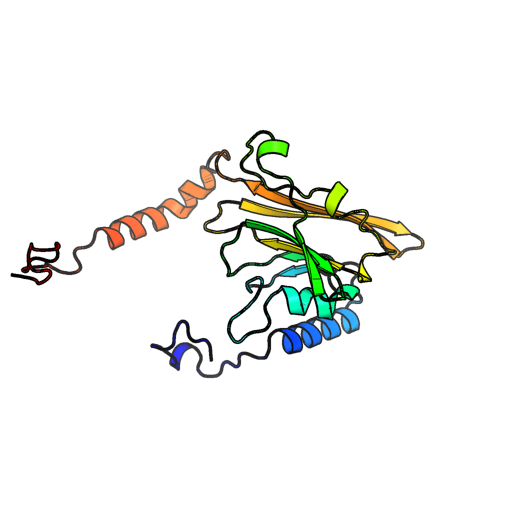24.445 1.00 97.56 184 GLU A C 1
ATOM 1422 O O . GLU A 1 184 ? 22.752 -5.642 -25.555 1.00 97.56 184 GLU A O 1
ATOM 1427 N N . ASP A 1 185 ? 21.382 -6.491 -23.998 1.00 97.38 185 ASP A N 1
ATOM 1428 C CA . ASP A 1 185 ? 20.180 -6.333 -24.827 1.00 97.38 185 ASP A CA 1
ATOM 1429 C C . ASP A 1 185 ? 19.871 -4.857 -25.120 1.00 97.38 185 ASP A C 1
ATOM 1431 O O . ASP A 1 185 ? 19.620 -4.503 -26.273 1.00 97.38 185 ASP A O 1
ATOM 1435 N N . ALA A 1 186 ? 19.986 -3.975 -24.120 1.00 96.94 186 ALA A N 1
ATOM 1436 C CA . ALA A 1 186 ? 19.750 -2.539 -24.287 1.00 96.94 186 ALA A CA 1
ATOM 1437 C C . ALA A 1 186 ? 20.745 -1.858 -25.245 1.00 96.94 186 ALA A C 1
ATOM 1439 O O . ALA A 1 186 ? 20.446 -0.793 -25.787 1.00 96.94 186 ALA A O 1
ATOM 1440 N N . THR A 1 187 ? 21.926 -2.448 -25.454 1.00 96.31 187 THR A N 1
ATOM 1441 C CA . THR A 1 187 ? 22.966 -1.918 -26.356 1.00 96.31 187 THR A CA 1
ATOM 1442 C C . THR A 1 187 ? 22.992 -2.595 -27.727 1.00 96.31 187 THR A C 1
ATOM 1444 O O . THR A 1 187 ? 23.748 -2.176 -28.608 1.00 96.31 187 THR A O 1
ATOM 1447 N N . ARG A 1 188 ? 22.146 -3.607 -27.951 1.00 96.75 188 ARG A N 1
ATOM 1448 C CA . ARG A 1 188 ? 22.046 -4.315 -29.228 1.00 96.75 188 ARG A CA 1
ATOM 1449 C C . ARG A 1 188 ? 21.474 -3.407 -30.320 1.00 96.75 188 ARG A C 1
ATOM 1451 O O . ARG A 1 188 ? 20.408 -2.816 -30.169 1.00 96.75 188 ARG A O 1
ATOM 1458 N N . GLU A 1 189 ? 22.143 -3.346 -31.473 1.00 95.38 189 GLU A N 1
ATOM 1459 C CA . GLU A 1 189 ? 21.601 -2.667 -32.659 1.00 95.38 189 GLU A CA 1
ATOM 1460 C C . GLU A 1 189 ? 20.361 -3.430 -33.161 1.00 95.38 189 GLU A C 1
ATOM 1462 O O . GLU A 1 189 ? 20.473 -4.523 -33.715 1.00 95.38 189 GLU A O 1
ATOM 1467 N N . LEU A 1 190 ? 19.169 -2.858 -32.960 1.00 94.56 190 LEU A N 1
ATOM 1468 C CA . LEU A 1 190 ? 17.904 -3.414 -33.470 1.00 94.56 190 LEU A CA 1
ATOM 1469 C C . LEU A 1 190 ? 17.611 -2.989 -34.915 1.00 94.56 190 LEU A C 1
ATOM 1471 O O . LEU A 1 190 ? 16.760 -3.571 -35.586 1.00 94.56 190 LEU A O 1
ATOM 1475 N N . GLY A 1 191 ? 18.314 -1.970 -35.398 1.00 92.38 191 GLY A N 1
ATOM 1476 C CA . GLY A 1 191 ? 18.182 -1.448 -36.745 1.00 92.38 191 GLY A CA 1
ATOM 1477 C C . GLY A 1 191 ? 18.943 -0.142 -36.916 1.00 92.38 191 GLY A C 1
ATOM 1478 O O . GLY A 1 191 ? 19.383 0.481 -35.950 1.00 92.38 191 GLY A O 1
ATOM 1479 N N . ARG A 1 192 ? 19.068 0.288 -38.171 1.00 89.50 192 ARG A N 1
ATOM 1480 C CA . ARG A 1 192 ? 19.743 1.528 -38.542 1.00 89.50 192 ARG A CA 1
ATOM 1481 C C . ARG A 1 192 ? 18.740 2.519 -39.105 1.00 89.50 192 ARG A C 1
ATOM 1483 O O . ARG A 1 192 ? 18.101 2.258 -40.120 1.00 89.50 192 ARG A O 1
ATOM 1490 N N . VAL A 1 193 ? 18.637 3.673 -38.460 1.00 85.69 193 VAL A N 1
ATOM 1491 C CA . VAL A 1 193 ? 17.838 4.792 -38.954 1.00 85.69 193 VAL A CA 1
ATOM 1492 C C . VAL A 1 193 ? 18.620 5.504 -40.060 1.00 85.69 193 VAL A C 1
ATOM 1494 O O . VAL A 1 193 ? 19.723 5.989 -39.822 1.00 85.69 193 VAL A O 1
ATOM 1497 N N . THR A 1 194 ? 18.073 5.554 -41.275 1.00 85.69 194 THR A N 1
ATOM 1498 C CA . THR A 1 194 ? 18.703 6.219 -42.434 1.00 85.69 194 THR A CA 1
ATOM 1499 C C . THR A 1 194 ? 18.089 7.580 -42.775 1.00 85.69 194 THR A C 1
ATOM 1501 O O . THR A 1 194 ? 18.575 8.239 -43.687 1.00 85.69 194 THR A O 1
ATOM 1504 N N . GLY A 1 195 ? 17.025 7.990 -42.076 1.00 78.81 195 GLY A N 1
ATOM 1505 C CA . GLY A 1 195 ? 16.366 9.294 -42.228 1.00 78.81 195 GLY A CA 1
ATOM 1506 C C . GLY A 1 195 ? 16.612 10.223 -41.036 1.00 78.81 195 GLY A C 1
ATOM 1507 O O . GLY A 1 195 ? 17.192 9.814 -40.028 1.00 78.81 195 GLY A O 1
ATOM 1508 N N . ASN A 1 196 ? 16.153 11.471 -41.126 1.00 76.94 196 ASN A N 1
ATOM 1509 C CA . ASN A 1 196 ? 16.258 12.432 -40.028 1.00 76.94 196 ASN A CA 1
ATOM 1510 C C . ASN A 1 196 ? 15.042 12.330 -39.084 1.00 76.94 196 ASN A C 1
ATOM 1512 O O . ASN A 1 196 ? 13.934 12.692 -39.460 1.00 76.94 196 ASN A O 1
ATOM 1516 N N . PHE A 1 197 ? 15.250 11.838 -37.859 1.00 75.75 197 PHE A N 1
ATOM 1517 C CA . PHE A 1 197 ? 14.212 11.722 -36.816 1.00 75.75 197 PHE A CA 1
ATOM 1518 C C . PHE A 1 197 ? 14.355 12.784 -35.716 1.00 75.75 197 PHE A C 1
ATOM 1520 O O . PHE A 1 197 ? 13.667 12.733 -34.696 1.00 75.75 197 PHE A O 1
ATOM 1527 N N . THR A 1 198 ? 15.249 13.754 -35.913 1.00 72.19 198 THR A N 1
ATOM 1528 C CA . THR A 1 198 ? 15.247 14.976 -35.108 1.00 72.19 198 THR A CA 1
ATOM 1529 C C . THR A 1 198 ? 14.232 15.959 -35.690 1.00 72.19 198 THR A C 1
ATOM 1531 O O . THR A 1 198 ? 13.984 15.920 -36.897 1.00 72.19 198 THR A O 1
ATOM 1534 N N . PRO A 1 199 ? 13.623 16.841 -34.878 1.00 66.94 199 PRO A N 1
ATOM 1535 C CA . PRO A 1 199 ? 12.756 17.881 -35.411 1.00 66.94 199 PRO A CA 1
ATOM 1536 C C . PRO A 1 199 ? 13.535 18.737 -36.418 1.00 66.94 199 PRO A C 1
ATOM 1538 O O . PRO A 1 199 ? 14.455 19.465 -36.042 1.00 66.94 199 PRO A O 1
ATOM 1541 N N . SER A 1 200 ? 13.185 18.645 -37.701 1.00 68.38 200 SER A N 1
ATOM 1542 C CA . SER A 1 200 ? 13.644 19.597 -38.711 1.00 68.38 200 SER A CA 1
ATOM 1543 C C . SER A 1 200 ? 12.904 20.927 -38.527 1.00 68.38 200 SER A C 1
ATOM 1545 O O . SER A 1 200 ? 11.872 20.996 -37.851 1.00 68.38 200 SER A O 1
ATOM 1547 N N . ALA A 1 201 ? 13.379 21.997 -39.170 1.00 65.69 201 ALA A N 1
ATOM 1548 C CA . ALA A 1 201 ? 12.687 23.290 -39.154 1.00 65.69 201 ALA A CA 1
ATOM 1549 C C . ALA A 1 201 ? 11.251 23.225 -39.726 1.00 65.69 201 ALA A C 1
ATOM 1551 O O . ALA A 1 201 ? 10.474 24.158 -39.526 1.00 65.69 201 ALA A O 1
ATOM 1552 N N . THR A 1 202 ? 10.892 22.141 -40.427 1.00 65.06 202 THR A N 1
ATOM 1553 C CA . THR A 1 202 ? 9.561 21.908 -41.007 1.00 65.06 202 THR A CA 1
ATOM 1554 C C . THR A 1 202 ? 8.708 20.921 -40.203 1.00 65.06 202 THR A C 1
ATOM 1556 O O . THR A 1 202 ? 7.518 20.800 -40.486 1.00 65.06 202 THR A O 1
ATOM 1559 N N . GLY A 1 203 ? 9.271 20.235 -39.199 1.00 63.56 203 GLY A N 1
ATOM 1560 C CA . GLY A 1 203 ? 8.564 19.219 -38.409 1.00 63.56 203 GLY A CA 1
ATOM 1561 C C . GLY A 1 203 ? 8.359 17.873 -39.120 1.00 63.56 203 GLY A C 1
ATOM 1562 O O . GLY A 1 203 ? 7.597 17.049 -38.620 1.00 63.56 203 GLY A O 1
ATOM 1563 N N . TYR A 1 204 ? 9.034 17.636 -40.251 1.00 57.00 204 TYR A N 1
ATOM 1564 C CA . TYR A 1 204 ? 8.988 16.379 -41.013 1.00 57.00 204 TYR A CA 1
ATOM 1565 C C . TYR A 1 204 ? 10.402 15.836 -41.293 1.00 57.00 204 TYR A C 1
ATOM 1567 O O . TYR A 1 204 ? 11.340 16.635 -41.357 1.00 57.00 204 TYR A O 1
ATOM 1575 N N . PRO A 1 205 ? 10.574 14.507 -41.460 1.00 54.94 205 PRO A N 1
ATOM 1576 C CA . PRO A 1 205 ? 11.834 13.936 -41.932 1.00 54.94 205 PRO A CA 1
ATOM 1577 C C . PRO A 1 205 ? 12.157 14.460 -43.339 1.00 54.94 205 PRO A C 1
ATOM 1579 O O . PRO A 1 205 ? 11.270 14.487 -44.194 1.00 54.94 205 PRO A O 1
ATOM 1582 N N . ASP A 1 206 ? 13.406 14.882 -43.551 1.00 59.34 206 ASP A N 1
ATOM 1583 C CA . ASP A 1 206 ? 13.943 15.239 -44.874 1.00 59.34 206 ASP A CA 1
ATOM 1584 C C . ASP A 1 206 ? 14.112 14.001 -45.773 1.00 59.34 206 ASP A C 1
ATOM 1586 O O . ASP A 1 206 ? 14.536 12.940 -45.246 1.00 59.34 206 ASP A O 1
#

InterPro domains:
  IPR006179 5'-Nucleotidase/apyrase [PR01607] (35-52)
  IPR006179 5'-Nucleotidase/apyrase [PR01607] (124-144)
  IPR006179 5'-Nucleotidase/apyrase [PTHR11575] (7-192)
  IPR029052 Metallo-dependent phosphatase-like [G3DSA:3.60.21.10] (1-185)
  IPR029052 Metallo-dependent phosphatase-like [SSF56300] (6-182)

Sequence (206 aa):
MPNWEASAPDHFKGLKFENELDATKEAVDQLVSKYNPDVIVGALHLGRQEDGGVGVYEIASAMADKFDVILAGHEHANYIEQVNADGTVTPISKSTSEIGGENTLIEDKAKSGEYNQDNRAQSVKIIEPGKWGAYLAKAEIQLKKVDGKWTMEDTTLTNIGTKKVEEEQALQAKFQYVHDISVEDATRELGRVTGNFTPSATGYPD

Foldseek 3Di:
DDPPVVVCCVVCVPHDDDAPLVVVVVVQVCCCVPPVDLADEAEEAFACPDDVHRGPLNNFLCQQQRHAEYEYHNVLDFFKWKHFVVSDIGGQWDDCVVVPNALKTWGHCVRVPWCWQVCSSGIYIYGYLGDDPQWDKDKDWDWDADPNGTITGGIIIMTHGCPPPDDDPVVCVVCVVVVVVVVVVVPDDPDDDPWDPPQDPVRDID

Radius of gyration: 22.64 Å; chains: 1; bounding box: 45×43×73 Å